Protein AF-A0A9N9WJF4-F1 (afdb_monomer_lite)

pLDDT: mean 75.33, std 16.94, range [34.28, 96.88]

InterPro domains:
  IPR044978 DnaJ homologue subfamily C, GRV2/DNAJC13 [PTHR36983] (1-347)
  IPR045802 DnaJ homologue subfamily C, GRV2/DNAJC13, N-terminal domain [PF19432] (1-187)

Structure (mmCIF, N/CA/C/O backbone):
data_AF-A0A9N9WJF4-F1
#
_entry.id   AF-A0A9N9WJF4-F1
#
loop_
_atom_site.group_PDB
_atom_site.id
_atom_site.type_symbol
_atom_site.label_atom_id
_atom_site.label_alt_id
_atom_site.label_comp_id
_atom_site.label_asym_id
_atom_site.label_entity_id
_atom_site.label_seq_id
_atom_site.pdbx_PDB_ins_code
_atom_site.Cartn_x
_atom_site.Cartn_y
_atom_site.Cartn_z
_atom_site.occupancy
_atom_site.B_iso_or_equiv
_atom_site.auth_seq_id
_atom_site.auth_comp_id
_atom_site.auth_asym_id
_atom_site.auth_atom_id
_atom_site.pdbx_PDB_model_num
ATOM 1 N N . PRO A 1 1 ? 7.980 -0.805 -14.926 1.00 70.75 1 PRO A N 1
ATOM 2 C CA . PRO A 1 1 ? 7.057 -1.006 -13.779 1.00 70.75 1 PRO A CA 1
ATOM 3 C C . PRO A 1 1 ? 6.312 -2.346 -13.892 1.00 70.75 1 PRO A C 1
ATOM 5 O O . PRO A 1 1 ? 5.920 -2.711 -14.998 1.00 70.75 1 PRO A O 1
ATOM 8 N N . SER A 1 2 ? 6.135 -3.072 -12.783 1.00 68.75 2 SER A N 1
ATOM 9 C CA . SER A 1 2 ? 5.597 -4.447 -12.761 1.00 68.75 2 SER A CA 1
ATOM 10 C C . SER A 1 2 ? 4.176 -4.563 -13.322 1.00 68.75 2 SER A C 1
ATOM 12 O O . SER A 1 2 ? 3.886 -5.522 -14.032 1.00 68.75 2 SER A O 1
ATOM 14 N N . GLY A 1 3 ? 3.317 -3.559 -13.110 1.00 72.69 3 GLY A N 1
ATOM 15 C CA . GLY A 1 3 ? 1.964 -3.564 -13.676 1.00 72.69 3 GLY A CA 1
ATOM 16 C C . GLY A 1 3 ? 1.918 -3.549 -15.208 1.00 72.69 3 GLY A C 1
ATOM 17 O O . GLY A 1 3 ? 1.061 -4.203 -15.784 1.00 72.69 3 GLY A O 1
ATOM 18 N N . LEU A 1 4 ? 2.876 -2.899 -15.885 1.00 77.50 4 LEU A N 1
ATOM 19 C CA . LEU A 1 4 ? 2.962 -2.957 -17.353 1.00 77.50 4 LEU A CA 1
ATOM 20 C C . LEU A 1 4 ? 3.520 -4.295 -17.855 1.00 77.50 4 LEU A C 1
ATOM 22 O O . LEU A 1 4 ? 3.155 -4.749 -18.937 1.00 77.50 4 LEU A O 1
ATOM 26 N N . LEU A 1 5 ? 4.394 -4.935 -17.072 1.00 77.75 5 LEU A N 1
ATOM 27 C CA . LEU A 1 5 ? 4.949 -6.248 -17.414 1.00 77.75 5 LEU A CA 1
ATOM 28 C C . LEU A 1 5 ? 3.884 -7.346 -17.344 1.00 77.75 5 LEU A C 1
ATOM 30 O O . LEU A 1 5 ? 3.920 -8.269 -18.151 1.00 77.75 5 LEU A O 1
ATOM 34 N N . ALA A 1 6 ? 2.886 -7.202 -16.467 1.00 74.69 6 ALA A N 1
ATOM 35 C CA . ALA A 1 6 ? 1.752 -8.121 -16.417 1.00 74.69 6 ALA A CA 1
ATOM 36 C C . ALA A 1 6 ? 1.024 -8.224 -17.773 1.00 74.69 6 ALA A C 1
ATOM 38 O O . ALA A 1 6 ? 0.584 -9.307 -18.151 1.00 74.69 6 ALA A O 1
ATOM 39 N N . PHE A 1 7 ? 0.960 -7.134 -18.549 1.00 73.81 7 PHE A N 1
ATOM 40 C CA . PHE A 1 7 ? 0.369 -7.156 -19.890 1.00 73.81 7 PHE A CA 1
ATOM 41 C C . PHE A 1 7 ? 1.253 -7.862 -20.927 1.00 73.81 7 PHE A C 1
ATOM 43 O O . PHE A 1 7 ? 0.721 -8.500 -21.832 1.00 73.81 7 PHE A O 1
ATOM 50 N N . LEU A 1 8 ? 2.584 -7.830 -20.778 1.00 71.75 8 LEU A N 1
ATOM 51 C CA . LEU A 1 8 ? 3.505 -8.603 -21.631 1.00 71.75 8 LEU A CA 1
ATOM 52 C C . LEU A 1 8 ? 3.392 -10.112 -21.402 1.00 71.75 8 LEU A C 1
ATOM 54 O O . LEU A 1 8 ? 3.596 -10.888 -22.337 1.00 71.75 8 LEU A O 1
ATOM 58 N N . GLU A 1 9 ? 3.099 -10.510 -20.164 1.00 71.69 9 GLU A N 1
ATOM 59 C CA . GLU A 1 9 ? 2.909 -11.904 -19.751 1.00 71.69 9 GLU A CA 1
ATOM 60 C C . GLU A 1 9 ? 1.495 -12.424 -20.052 1.00 71.69 9 GLU A C 1
ATOM 62 O O . GLU A 1 9 ? 1.268 -13.634 -20.057 1.00 71.69 9 GLU A O 1
ATOM 67 N N . SER A 1 10 ? 0.541 -11.525 -20.315 1.00 70.12 10 SER A N 1
ATOM 68 C CA . SER A 1 10 ? -0.840 -11.894 -20.616 1.00 70.12 10 SER A CA 1
ATOM 69 C C . SER A 1 10 ? -0.996 -12.479 -22.026 1.00 70.12 10 SER A C 1
ATOM 71 O O . SER A 1 10 ? -0.373 -12.040 -22.998 1.00 70.12 10 SER A O 1
ATOM 73 N N . THR A 1 11 ? -1.869 -13.479 -22.138 1.00 63.44 11 THR A N 1
ATOM 74 C CA . THR A 1 11 ? -2.173 -14.207 -23.381 1.00 63.44 11 THR A CA 1
ATOM 75 C C . THR A 1 11 ? -3.294 -13.564 -24.203 1.00 63.44 11 THR A C 1
ATOM 77 O O . THR A 1 11 ? -3.688 -14.109 -25.234 1.00 63.44 11 THR A O 1
ATOM 80 N N . GLU A 1 12 ? -3.816 -12.415 -23.766 1.00 67.44 12 GLU A N 1
ATOM 81 C CA . GLU A 1 12 ? -4.937 -11.731 -24.413 1.00 67.44 12 GLU A CA 1
ATOM 82 C C . GLU A 1 12 ? -4.518 -11.053 -25.721 1.00 67.44 12 GLU A C 1
ATOM 84 O O . GLU A 1 12 ? -3.475 -10.405 -25.813 1.00 67.44 12 GLU A O 1
ATOM 89 N N . ALA A 1 13 ? -5.339 -11.180 -26.763 1.00 64.38 13 ALA A N 1
ATOM 90 C CA . ALA A 1 13 ? -5.084 -10.494 -28.023 1.00 64.38 13 ALA A CA 1
ATOM 91 C C . ALA A 1 13 ? -5.439 -8.999 -27.904 1.00 64.38 13 ALA A C 1
ATOM 93 O O . ALA A 1 13 ? -6.462 -8.663 -27.299 1.00 64.38 13 ALA A O 1
ATOM 94 N N . PRO A 1 14 ? -4.645 -8.087 -28.496 1.00 65.25 14 PRO A N 1
ATOM 95 C CA . PRO A 1 14 ? -5.011 -6.678 -28.559 1.00 65.25 14 PRO A CA 1
ATOM 96 C C . PRO A 1 14 ? -6.317 -6.484 -29.352 1.00 65.25 14 PRO A C 1
ATOM 98 O O . PRO A 1 14 ? -6.611 -7.265 -30.264 1.00 65.25 14 PRO A O 1
ATOM 101 N N . PRO A 1 15 ? -7.102 -5.433 -29.050 1.00 68.81 15 PRO A N 1
ATOM 102 C CA . PRO A 1 15 ? -8.309 -5.111 -29.804 1.00 68.81 15 PRO A CA 1
ATOM 103 C C . PRO A 1 15 ? -8.001 -4.928 -31.295 1.00 68.81 15 PRO A C 1
ATOM 105 O O . PRO A 1 15 ? -6.983 -4.333 -31.649 1.00 68.81 15 PRO A O 1
ATOM 108 N N . ALA A 1 16 ? -8.897 -5.404 -32.166 1.00 60.31 16 ALA A N 1
ATOM 109 C CA . ALA A 1 16 ? -8.689 -5.459 -33.619 1.00 60.31 16 ALA A CA 1
ATOM 110 C C . ALA A 1 16 ? -8.281 -4.114 -34.257 1.00 60.31 16 ALA A C 1
ATOM 112 O O . ALA A 1 16 ? -7.539 -4.104 -35.232 1.00 60.31 16 ALA A O 1
ATOM 113 N N . THR A 1 17 ? -8.685 -2.987 -33.667 1.00 59.69 17 THR A N 1
ATOM 114 C CA . THR A 1 17 ? -8.344 -1.634 -34.134 1.00 59.69 17 THR A CA 1
ATOM 115 C C . THR A 1 17 ? -6.855 -1.292 -33.991 1.00 59.69 17 THR A C 1
ATOM 117 O O . THR A 1 17 ? -6.318 -0.560 -34.811 1.00 59.69 17 THR A O 1
ATOM 120 N N . ALA A 1 18 ? -6.160 -1.831 -32.984 1.00 56.69 18 ALA A N 1
ATOM 121 C CA . ALA A 1 18 ? -4.731 -1.567 -32.768 1.00 56.69 18 ALA A CA 1
ATOM 122 C C . ALA A 1 18 ? -3.841 -2.329 -33.765 1.00 56.69 18 ALA A C 1
ATOM 124 O O . ALA A 1 18 ? -2.802 -1.837 -34.196 1.00 56.69 18 ALA A O 1
ATOM 125 N N . LEU A 1 19 ? -4.284 -3.523 -34.172 1.00 56.66 19 LEU A N 1
ATOM 126 C CA . LEU A 1 19 ? -3.628 -4.315 -35.216 1.00 56.66 19 LEU A CA 1
ATOM 127 C C . LEU A 1 19 ? -3.760 -3.661 -36.599 1.00 56.66 19 LEU A C 1
ATOM 129 O O . LEU A 1 19 ? -2.928 -3.890 -37.474 1.00 56.66 19 LEU A O 1
ATOM 133 N N . GLU A 1 20 ? -4.811 -2.867 -36.812 1.00 55.34 20 GLU A N 1
ATOM 134 C CA . GLU A 1 20 ? -5.000 -2.096 -38.040 1.00 55.34 20 GLU A CA 1
ATOM 135 C C . GLU A 1 20 ? -4.071 -0.880 -38.097 1.00 55.34 20 GLU A C 1
ATOM 137 O O . GLU A 1 20 ? -3.488 -0.647 -39.151 1.00 55.34 20 GLU A O 1
ATOM 142 N N . GLU A 1 21 ? -3.860 -0.170 -36.985 1.00 56.62 21 GLU A N 1
ATOM 143 C CA . GLU A 1 21 ? -2.919 0.960 -36.912 1.00 56.62 21 GLU A CA 1
ATOM 144 C C . GLU A 1 21 ? -1.455 0.519 -37.100 1.00 56.62 21 GLU A C 1
ATOM 146 O O . GLU A 1 21 ? -0.741 1.124 -37.896 1.00 56.62 21 GLU A O 1
ATOM 151 N N . GLU A 1 22 ? -1.009 -0.583 -36.480 1.00 54.25 22 GLU A N 1
ATOM 152 C CA . GLU A 1 22 ? 0.361 -1.098 -36.687 1.00 54.25 22 GLU A CA 1
ATOM 153 C C . GLU A 1 22 ? 0.608 -1.593 -38.124 1.00 54.25 22 GLU A C 1
ATOM 155 O O . GLU A 1 22 ? 1.715 -1.458 -38.648 1.00 54.25 22 GLU A O 1
ATOM 160 N N . ARG A 1 23 ? -0.418 -2.127 -38.803 1.00 51.56 23 ARG A N 1
ATOM 161 C CA . ARG A 1 23 ? -0.314 -2.541 -40.216 1.00 51.56 23 ARG A CA 1
ATOM 162 C C . ARG A 1 23 ? -0.064 -1.373 -41.167 1.00 51.56 23 ARG A C 1
ATOM 164 O O . ARG A 1 23 ? 0.393 -1.610 -42.283 1.00 51.56 23 ARG A O 1
ATOM 171 N N . VAL A 1 24 ? -0.370 -0.141 -40.764 1.00 53.62 24 VAL A N 1
ATOM 172 C CA . VAL A 1 24 ? -0.140 1.052 -41.592 1.00 53.62 24 VAL A CA 1
ATOM 173 C C . VAL A 1 24 ? 1.338 1.473 -41.570 1.00 53.62 24 VAL A C 1
ATOM 175 O O . VAL A 1 24 ? 1.811 2.056 -42.545 1.00 53.62 24 VAL A O 1
ATOM 178 N N . ASP A 1 25 ? 2.095 1.102 -40.531 1.00 54.97 25 ASP A N 1
ATOM 179 C CA . ASP A 1 25 ? 3.490 1.524 -40.322 1.00 54.97 25 ASP A CA 1
ATOM 180 C C . ASP A 1 25 ? 4.556 0.510 -40.776 1.00 54.97 25 ASP A C 1
ATOM 182 O O . ASP A 1 25 ? 5.762 0.760 -40.631 1.00 54.97 25 ASP A O 1
ATOM 186 N N . GLU A 1 26 ? 4.169 -0.616 -41.388 1.00 52.44 26 GLU A N 1
ATOM 187 C CA . GLU A 1 26 ? 5.126 -1.454 -42.113 1.00 52.44 26 GLU A CA 1
ATOM 188 C C . GLU A 1 26 ? 5.655 -0.674 -43.324 1.00 52.44 26 GLU A C 1
ATOM 190 O O . GLU A 1 26 ? 5.107 -0.716 -44.424 1.00 52.44 26 GLU A O 1
ATOM 195 N N . ARG A 1 27 ? 6.755 0.064 -43.121 1.00 55.16 27 ARG A N 1
ATOM 196 C CA . ARG A 1 27 ? 7.534 0.664 -44.207 1.00 55.16 27 ARG A CA 1
ATOM 197 C C . ARG A 1 27 ? 7.886 -0.434 -45.194 1.00 55.16 27 ARG A C 1
ATOM 199 O O . ARG A 1 27 ? 8.770 -1.257 -44.944 1.00 55.16 27 ARG A O 1
ATOM 206 N N . ASP A 1 28 ? 7.193 -0.404 -46.322 1.00 59.31 28 ASP A N 1
ATOM 207 C CA . ASP A 1 28 ? 7.370 -1.334 -47.416 1.00 59.31 28 ASP A CA 1
ATOM 208 C C . ASP A 1 28 ? 8.733 -1.055 -48.063 1.00 59.31 28 ASP A C 1
ATOM 210 O O . ASP A 1 28 ? 8.886 -0.282 -49.012 1.00 59.31 28 ASP A O 1
ATOM 214 N N . ASN A 1 29 ? 9.780 -1.637 -47.472 1.00 58.62 29 ASN A N 1
ATOM 215 C CA . ASN A 1 29 ? 11.161 -1.484 -47.924 1.00 58.62 29 ASN A CA 1
ATOM 216 C C . ASN A 1 29 ? 11.292 -1.872 -49.402 1.00 58.62 29 ASN A C 1
ATOM 218 O O . ASN A 1 29 ? 12.169 -1.368 -50.097 1.00 58.62 29 ASN A O 1
ATOM 222 N N . LEU A 1 30 ? 10.400 -2.735 -49.893 1.00 61.47 30 LEU A N 1
ATOM 223 C CA . LEU A 1 30 ? 10.331 -3.145 -51.284 1.00 61.47 30 LEU A CA 1
ATOM 224 C C . LEU A 1 30 ? 9.857 -1.998 -52.188 1.00 61.47 30 LEU A C 1
ATOM 226 O O . LEU A 1 30 ? 10.473 -1.767 -53.226 1.00 61.47 30 LEU A O 1
ATOM 230 N N . GLN A 1 31 ? 8.856 -1.218 -51.766 1.00 63.25 31 GLN A N 1
ATOM 231 C CA . GLN A 1 31 ? 8.433 -0.003 -52.472 1.00 63.25 31 GLN A CA 1
ATOM 232 C C . GLN A 1 31 ? 9.485 1.105 -52.407 1.00 63.25 31 GLN A C 1
ATOM 234 O O . GLN A 1 31 ? 9.743 1.748 -53.421 1.00 63.25 31 GLN A O 1
ATOM 239 N N . LEU A 1 32 ? 10.157 1.303 -51.267 1.00 62.97 32 LEU A N 1
ATOM 240 C CA . LEU A 1 32 ? 11.259 2.272 -51.159 1.00 62.97 32 LEU A CA 1
ATOM 241 C C . LEU A 1 32 ? 12.452 1.893 -52.053 1.00 62.97 32 LEU A C 1
ATOM 243 O O . LEU A 1 32 ? 13.069 2.754 -52.684 1.00 62.97 32 LEU A O 1
ATOM 247 N N . VAL A 1 33 ? 12.764 0.599 -52.160 1.00 59.59 33 VAL A N 1
ATOM 248 C CA . VAL A 1 33 ? 13.782 0.095 -53.091 1.00 59.59 33 VAL A CA 1
ATOM 249 C C . VAL A 1 33 ? 13.318 0.285 -54.536 1.00 59.59 33 VAL A C 1
ATOM 251 O O . VAL A 1 33 ? 14.071 0.805 -55.350 1.00 59.59 33 VAL A O 1
ATOM 254 N N . GLN A 1 34 ? 12.069 -0.041 -54.867 1.00 63.72 34 GLN A N 1
ATOM 255 C CA . GLN A 1 34 ? 11.533 0.144 -56.220 1.00 63.72 34 GLN A CA 1
ATOM 256 C C . GLN A 1 34 ? 11.466 1.621 -56.640 1.00 63.72 34 GLN A C 1
ATOM 258 O O . GLN A 1 34 ? 11.772 1.936 -57.786 1.00 63.72 34 GLN A O 1
ATOM 263 N N . GLN A 1 35 ? 11.152 2.537 -55.720 1.00 62.22 35 GLN A N 1
ATOM 264 C CA . GLN A 1 35 ? 11.151 3.984 -55.966 1.00 62.22 35 GLN A CA 1
ATOM 265 C C . GLN A 1 35 ? 12.565 4.577 -56.077 1.00 62.22 35 GLN A C 1
ATOM 267 O O . GLN A 1 35 ? 12.763 5.579 -56.765 1.00 62.22 35 GLN A O 1
ATOM 272 N N . THR A 1 36 ? 13.569 3.967 -55.435 1.00 59.94 36 THR A N 1
ATOM 273 C CA . THR A 1 36 ? 14.979 4.382 -55.565 1.00 59.94 36 THR A CA 1
ATOM 274 C C . THR A 1 36 ? 15.664 3.818 -56.813 1.00 59.94 36 THR A C 1
ATOM 276 O O . THR A 1 36 ? 16.676 4.377 -57.250 1.00 59.94 36 THR A O 1
ATOM 279 N N . VAL A 1 37 ? 15.098 2.794 -57.468 1.00 60.00 37 VAL A N 1
ATOM 280 C CA . VAL A 1 37 ? 15.506 2.384 -58.822 1.00 60.00 37 VAL A CA 1
ATOM 281 C C . VAL A 1 37 ? 14.959 3.387 -59.843 1.00 60.00 37 VAL A C 1
ATOM 283 O O . VAL A 1 37 ? 13.943 3.177 -60.499 1.00 60.00 37 VAL A O 1
ATOM 286 N N . LYS A 1 38 ? 15.666 4.506 -60.014 1.00 61.47 38 LYS A N 1
ATOM 287 C CA . LYS A 1 38 ? 15.484 5.365 -61.193 1.00 61.47 38 LYS A CA 1
ATOM 288 C C . LYS A 1 38 ? 15.762 4.551 -62.463 1.00 61.47 38 LYS A C 1
ATOM 290 O O . LYS A 1 38 ? 16.672 3.719 -62.467 1.00 61.47 38 LYS A O 1
ATOM 295 N N . GLN A 1 39 ? 15.027 4.827 -63.545 1.00 60.19 39 GLN A N 1
ATOM 296 C CA . GLN A 1 39 ? 15.318 4.271 -64.872 1.00 60.19 39 GLN A CA 1
ATOM 297 C C . GLN A 1 39 ? 16.788 4.539 -65.222 1.00 60.19 39 GLN A C 1
ATOM 299 O O . GLN A 1 39 ? 17.210 5.686 -65.385 1.00 60.19 39 GLN A O 1
ATOM 304 N N . ARG A 1 40 ? 17.590 3.472 -65.257 1.00 59.31 40 ARG A N 1
ATOM 305 C CA . ARG A 1 40 ? 19.022 3.547 -65.549 1.00 59.31 40 ARG A CA 1
ATOM 306 C C . ARG A 1 40 ? 19.206 3.891 -67.025 1.00 59.31 40 ARG A C 1
ATOM 308 O O . ARG A 1 40 ? 18.542 3.326 -67.886 1.00 59.31 40 ARG A O 1
ATOM 315 N N . ALA A 1 41 ? 20.113 4.819 -67.317 1.00 68.88 41 ALA A N 1
ATOM 316 C CA . ALA A 1 41 ? 20.438 5.183 -68.691 1.00 68.88 41 ALA A CA 1
ATOM 317 C C . ALA A 1 41 ? 20.985 3.963 -69.474 1.00 68.88 41 ALA A C 1
ATOM 319 O O . ALA A 1 41 ? 21.740 3.173 -68.902 1.00 68.88 41 ALA A O 1
ATOM 320 N N . PRO A 1 42 ? 20.688 3.827 -70.781 1.00 66.69 42 PRO A N 1
ATOM 321 C CA . PRO A 1 42 ? 20.963 2.614 -71.568 1.00 66.69 42 PRO A CA 1
ATOM 322 C C . PRO A 1 42 ? 22.454 2.244 -71.689 1.00 66.69 42 PRO A C 1
ATOM 324 O O . PRO A 1 42 ? 22.790 1.102 -71.990 1.00 66.69 42 PRO A O 1
ATOM 327 N N . HIS A 1 43 ? 23.374 3.175 -71.409 1.00 73.38 43 HIS A N 1
ATOM 328 C CA . HIS A 1 43 ? 24.813 2.890 -71.391 1.00 73.38 43 HIS A CA 1
ATOM 329 C C . HIS A 1 43 ? 25.246 2.012 -70.200 1.00 73.38 43 HIS A C 1
ATOM 331 O O . HIS A 1 43 ? 26.257 1.315 -70.294 1.00 73.38 43 HIS A O 1
ATOM 337 N N . TRP A 1 44 ? 24.476 1.991 -69.104 1.00 67.12 44 TRP A N 1
ATOM 338 C CA . TRP A 1 44 ? 24.751 1.128 -67.950 1.00 67.12 44 TRP A CA 1
ATOM 339 C C . TRP A 1 44 ? 24.455 -0.346 -68.237 1.00 67.12 44 TRP A C 1
ATOM 341 O O . TRP A 1 44 ? 25.153 -1.211 -67.714 1.00 67.12 44 TRP A O 1
ATOM 351 N N . GLU A 1 45 ? 23.501 -0.653 -69.121 1.00 70.69 45 GLU A N 1
ATOM 352 C CA . GLU A 1 45 ? 23.234 -2.036 -69.544 1.00 70.69 45 GLU A CA 1
ATOM 353 C C . GLU A 1 45 ? 24.398 -2.623 -70.354 1.00 70.69 45 GLU A C 1
ATOM 355 O O . GLU A 1 45 ? 24.736 -3.799 -70.211 1.00 70.69 45 GLU A O 1
ATOM 360 N N . ALA A 1 46 ? 25.044 -1.805 -71.192 1.00 75.19 46 ALA A N 1
ATOM 361 C CA . ALA A 1 46 ? 26.230 -2.218 -71.939 1.00 75.19 46 ALA A CA 1
ATOM 362 C C . ALA A 1 46 ? 27.410 -2.511 -70.997 1.00 75.19 46 ALA A C 1
ATOM 364 O O . ALA A 1 46 ? 28.097 -3.521 -71.168 1.00 75.19 46 ALA A O 1
ATOM 365 N N . LEU A 1 47 ? 27.596 -1.678 -69.966 1.00 73.88 47 LEU A N 1
ATOM 366 C CA . LEU A 1 47 ? 28.617 -1.886 -68.940 1.00 73.88 47 LEU A CA 1
ATOM 367 C C . LEU A 1 47 ? 28.329 -3.135 -68.093 1.00 73.88 47 LEU A C 1
ATOM 369 O O . LEU A 1 47 ? 29.236 -3.922 -67.851 1.00 73.88 47 LEU A O 1
ATOM 373 N N . GLU A 1 48 ? 27.078 -3.386 -67.700 1.00 74.44 48 GLU A N 1
ATOM 374 C CA . GLU A 1 48 ? 26.706 -4.603 -66.964 1.00 74.44 48 GLU A CA 1
ATOM 375 C C . GLU A 1 48 ? 26.939 -5.876 -67.778 1.00 74.44 48 GLU A C 1
ATOM 377 O O . GLU A 1 48 ? 27.380 -6.884 -67.229 1.00 74.44 48 GLU A O 1
ATOM 382 N N . ARG A 1 49 ? 26.680 -5.853 -69.091 1.00 77.81 49 ARG A N 1
ATOM 383 C CA . ARG A 1 49 ? 27.007 -6.991 -69.965 1.00 77.81 49 ARG A CA 1
ATOM 384 C C . ARG A 1 49 ? 28.512 -7.244 -70.004 1.00 77.81 49 ARG A C 1
ATOM 386 O O . ARG A 1 49 ? 28.920 -8.402 -69.981 1.00 77.81 49 ARG A O 1
ATOM 393 N N . GLN A 1 50 ? 29.325 -6.187 -70.015 1.00 77.94 50 GLN A N 1
ATOM 394 C CA . GLN A 1 50 ? 30.783 -6.306 -69.938 1.00 77.94 50 GLN A CA 1
ATOM 395 C C . GLN A 1 50 ? 31.240 -6.831 -68.571 1.00 77.94 50 GLN A C 1
ATOM 397 O O . GLN A 1 50 ? 32.054 -7.747 -68.520 1.00 77.94 50 GLN A O 1
ATOM 402 N N . VAL A 1 51 ? 30.669 -6.333 -67.472 1.00 76.94 51 VAL A N 1
ATOM 403 C CA . VAL A 1 51 ? 30.975 -6.805 -66.113 1.00 76.94 51 VAL A CA 1
ATOM 404 C C . VAL A 1 51 ? 30.579 -8.269 -65.942 1.00 76.94 51 VAL A C 1
ATOM 406 O O . VAL A 1 51 ? 31.399 -9.049 -65.481 1.00 76.94 51 VAL A O 1
ATOM 409 N N . LYS A 1 52 ? 29.394 -8.685 -66.404 1.00 81.56 52 LYS A N 1
ATOM 410 C CA . LYS A 1 52 ? 28.970 -10.097 -66.389 1.00 81.56 52 LYS A CA 1
ATOM 411 C C . LYS A 1 52 ? 29.857 -10.987 -67.255 1.00 81.56 52 LYS A C 1
ATOM 413 O O . LYS A 1 52 ? 30.043 -12.159 -66.944 1.00 81.56 52 LYS A O 1
ATOM 418 N N . TYR A 1 53 ? 30.393 -10.463 -68.356 1.00 80.94 53 TYR A N 1
ATOM 419 C CA . TYR A 1 53 ? 31.353 -11.194 -69.181 1.00 80.94 53 TYR A CA 1
ATOM 420 C C . TYR A 1 53 ? 32.690 -11.376 -68.452 1.00 80.94 53 TYR A C 1
ATOM 422 O O . TYR A 1 53 ? 33.241 -12.474 -68.456 1.00 80.94 53 TYR A O 1
ATOM 430 N N . VAL A 1 54 ? 33.178 -10.330 -67.781 1.00 81.81 54 VAL A N 1
ATOM 431 C CA . VAL A 1 54 ? 34.389 -10.379 -66.947 1.00 81.81 54 VAL A CA 1
ATOM 432 C C . VAL A 1 54 ? 34.191 -11.292 -65.738 1.00 81.81 54 VAL A C 1
ATOM 434 O O . VAL A 1 54 ? 35.084 -12.066 -65.424 1.00 81.81 54 VAL A O 1
ATOM 437 N N . GLU A 1 55 ? 33.019 -11.259 -65.108 1.00 77.44 55 GLU A N 1
ATOM 438 C CA . GLU A 1 55 ? 32.636 -12.134 -63.999 1.00 77.44 55 GLU A CA 1
ATOM 439 C C . GLU A 1 55 ? 32.622 -13.596 -64.441 1.00 77.44 55 GLU A C 1
ATOM 441 O O . GLU A 1 55 ? 33.308 -14.410 -63.839 1.00 77.44 55 GLU A O 1
ATOM 446 N N . LYS A 1 56 ? 31.974 -13.923 -65.566 1.00 84.12 56 LYS A N 1
ATOM 447 C CA . LYS A 1 56 ? 32.012 -15.282 -66.131 1.00 84.12 56 LYS A CA 1
ATOM 448 C C . LYS A 1 56 ? 33.421 -15.733 -66.504 1.00 84.12 56 LYS A C 1
ATOM 450 O O . LYS A 1 56 ? 33.742 -16.908 -66.351 1.00 84.12 56 LYS A O 1
ATOM 455 N N . HIS A 1 57 ? 34.265 -14.827 -66.999 1.00 77.19 57 HIS A N 1
ATOM 456 C CA . HIS A 1 57 ? 35.675 -15.134 -67.255 1.00 77.19 57 HIS A CA 1
ATOM 457 C C . HIS A 1 57 ? 36.432 -15.396 -65.958 1.00 77.19 57 HIS A C 1
ATOM 459 O O . HIS A 1 57 ? 37.140 -16.392 -65.861 1.00 77.19 57 HIS A O 1
ATOM 465 N N . LEU A 1 58 ? 36.247 -14.559 -64.940 1.00 74.50 58 LEU A N 1
ATOM 466 C CA . LEU A 1 58 ? 36.821 -14.756 -63.610 1.00 74.50 58 LEU A CA 1
ATOM 467 C C . LEU A 1 58 ? 36.356 -16.070 -62.984 1.00 74.50 58 LEU A C 1
ATOM 469 O O . LEU A 1 58 ? 37.188 -16.801 -62.463 1.00 74.50 58 LEU A O 1
ATOM 473 N N . GLU A 1 59 ? 35.072 -16.409 -63.085 1.00 76.88 59 GLU A N 1
ATOM 474 C CA . GLU A 1 59 ? 34.514 -17.687 -62.637 1.00 76.88 59 GLU A CA 1
ATOM 475 C C . GLU A 1 59 ? 35.114 -18.864 -63.410 1.00 76.88 59 GLU A C 1
ATOM 477 O O . GLU A 1 59 ? 35.479 -19.871 -62.807 1.00 76.88 59 GLU A O 1
ATOM 482 N N . HIS A 1 60 ? 35.283 -18.733 -64.728 1.00 80.75 60 HIS A N 1
ATOM 483 C CA . HIS A 1 60 ? 35.904 -19.758 -65.562 1.00 80.75 60 HIS A CA 1
ATOM 484 C C . HIS A 1 60 ? 37.372 -19.988 -65.180 1.00 80.75 60 HIS A C 1
ATOM 486 O O . HIS A 1 60 ? 37.778 -21.129 -64.964 1.00 80.75 60 HIS A O 1
ATOM 492 N N . TYR A 1 61 ? 38.158 -18.919 -65.027 1.00 75.19 61 TYR A N 1
ATOM 493 C CA . TYR A 1 61 ? 39.557 -19.008 -64.608 1.00 75.19 61 TYR A CA 1
ATOM 494 C C . TYR A 1 61 ? 39.703 -19.450 -63.148 1.00 75.19 61 TYR A C 1
ATOM 496 O O . TYR A 1 61 ? 40.623 -20.206 -62.841 1.00 75.19 61 TYR A O 1
ATOM 504 N N . ALA A 1 62 ? 38.792 -19.054 -62.256 1.00 72.44 62 ALA A N 1
ATOM 505 C CA . ALA A 1 62 ? 38.751 -19.527 -60.875 1.00 72.44 62 ALA A CA 1
ATOM 506 C C . ALA A 1 62 ? 38.412 -21.023 -60.808 1.00 72.44 62 ALA A C 1
ATOM 508 O O . ALA A 1 62 ? 39.068 -21.762 -60.077 1.00 72.44 62 ALA A O 1
ATOM 509 N N . ALA A 1 63 ? 37.458 -21.501 -61.611 1.00 73.56 63 ALA A N 1
ATOM 510 C CA . ALA A 1 63 ? 37.141 -22.922 -61.726 1.00 73.56 63 ALA A CA 1
ATOM 511 C C . ALA A 1 63 ? 38.316 -23.725 -62.309 1.00 73.56 63 ALA A C 1
ATOM 513 O O . ALA A 1 63 ? 38.632 -24.801 -61.798 1.00 73.56 63 ALA A O 1
ATOM 514 N N . LEU A 1 64 ? 39.015 -23.183 -63.316 1.00 76.56 64 LEU A N 1
ATOM 515 C CA . LEU A 1 64 ? 40.236 -23.781 -63.866 1.00 76.56 64 LEU A CA 1
ATOM 516 C C . LEU A 1 64 ? 41.352 -23.844 -62.813 1.00 76.56 64 LEU A C 1
ATOM 518 O O . LEU A 1 64 ? 42.000 -24.876 -62.647 1.00 76.56 64 LEU A O 1
ATOM 522 N N . ALA A 1 65 ? 41.556 -22.760 -62.060 1.00 71.62 65 ALA A N 1
ATOM 523 C CA . ALA A 1 65 ? 42.546 -22.693 -60.990 1.00 71.62 65 ALA A CA 1
ATOM 524 C C . ALA A 1 65 ? 42.227 -23.680 -59.856 1.00 71.62 65 ALA A C 1
ATOM 526 O O . ALA A 1 65 ? 43.134 -24.348 -59.361 1.00 71.62 65 ALA A O 1
ATOM 527 N N . LEU A 1 66 ? 40.951 -23.834 -59.488 1.00 73.69 66 LEU A N 1
ATOM 528 C CA . LEU A 1 66 ? 40.494 -24.819 -58.504 1.00 73.69 66 LEU A CA 1
ATOM 529 C C . LEU A 1 66 ? 40.650 -26.260 -59.007 1.00 73.69 66 LEU A C 1
ATOM 531 O O . LEU A 1 66 ? 41.065 -27.118 -58.232 1.00 73.69 66 LEU A O 1
ATOM 535 N N . GLN A 1 67 ? 40.402 -26.538 -60.292 1.00 69.62 67 GLN A N 1
ATOM 536 C CA . GLN A 1 67 ? 40.681 -27.850 -60.892 1.00 69.62 67 GLN A CA 1
ATOM 537 C C . GLN A 1 67 ? 42.179 -28.169 -60.916 1.00 69.62 67 GLN A C 1
ATOM 539 O O . GLN A 1 67 ? 42.570 -29.282 -60.564 1.00 69.62 67 GLN A O 1
ATOM 544 N N . HIS A 1 68 ? 43.028 -27.205 -61.281 1.00 67.88 68 HIS A N 1
ATOM 545 C CA . HIS A 1 68 ? 44.482 -27.377 -61.252 1.00 67.88 68 HIS A CA 1
ATOM 546 C C . HIS A 1 68 ? 45.017 -27.536 -59.828 1.00 67.88 68 HIS A C 1
ATOM 548 O O . HIS A 1 68 ? 45.927 -28.333 -59.598 1.00 67.88 68 HIS A O 1
ATOM 554 N N . TRP A 1 69 ? 44.434 -26.832 -58.858 1.00 58.84 69 TRP A N 1
ATOM 555 C CA . TRP A 1 69 ? 44.745 -27.010 -57.444 1.00 58.84 69 TRP A CA 1
ATOM 556 C C . TRP A 1 69 ? 44.328 -28.403 -56.949 1.00 58.84 69 TRP A C 1
ATOM 558 O O . TRP A 1 69 ? 45.156 -29.094 -56.361 1.00 58.84 69 TRP A O 1
ATOM 568 N N . ALA A 1 70 ? 43.119 -28.864 -57.286 1.00 61.69 70 ALA A N 1
ATOM 569 C CA . ALA A 1 70 ? 42.615 -30.198 -56.947 1.00 61.69 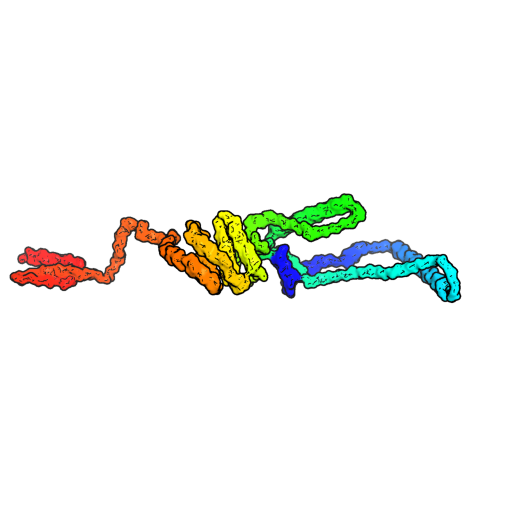70 ALA A CA 1
ATOM 570 C C . ALA A 1 70 ? 43.415 -31.339 -57.607 1.00 61.69 70 ALA A C 1
ATOM 572 O O . ALA A 1 70 ? 43.653 -32.377 -56.993 1.00 61.69 70 ALA A O 1
ATOM 573 N N . GLN A 1 71 ? 43.888 -31.160 -58.845 1.00 56.41 71 GLN A N 1
ATOM 574 C CA . GLN A 1 71 ? 44.777 -32.128 -59.500 1.00 56.41 71 GLN A CA 1
ATOM 575 C C . GLN A 1 71 ? 46.179 -32.154 -58.878 1.00 56.41 71 GLN A C 1
ATOM 577 O O . GLN A 1 71 ? 46.808 -33.211 -58.843 1.00 56.41 71 GLN A O 1
ATOM 582 N N . LYS A 1 72 ? 46.662 -31.015 -58.364 1.00 58.03 72 LYS A N 1
ATOM 583 C CA . LYS A 1 72 ? 47.972 -30.898 -57.709 1.00 58.03 72 LYS A CA 1
ATOM 584 C C . LYS A 1 72 ? 47.967 -31.439 -56.274 1.00 58.03 72 LYS A C 1
ATOM 586 O O . LYS A 1 72 ? 49.004 -31.900 -55.811 1.00 58.03 72 LYS A O 1
ATOM 591 N N . THR A 1 73 ? 46.820 -31.435 -55.593 1.00 55.00 73 THR A N 1
ATOM 592 C CA . THR A 1 73 ? 46.629 -32.075 -54.277 1.00 55.00 73 THR A CA 1
ATOM 593 C C . THR A 1 73 ? 46.185 -33.542 -54.370 1.00 55.00 73 THR A C 1
ATOM 595 O O . THR A 1 73 ? 46.338 -34.280 -53.403 1.00 55.00 73 THR A O 1
ATOM 598 N N . GLY A 1 74 ? 45.689 -33.997 -55.528 1.00 55.50 74 GLY A N 1
ATOM 599 C CA . GLY A 1 74 ? 45.129 -35.342 -55.726 1.00 55.50 74 GLY A CA 1
ATOM 600 C C . GLY A 1 74 ? 46.059 -36.430 -56.288 1.00 55.50 74 GLY A C 1
ATOM 601 O O . GLY A 1 74 ? 45.591 -37.547 -56.511 1.00 55.50 74 GLY A O 1
ATOM 602 N N . ARG A 1 75 ? 47.351 -36.171 -56.548 1.00 51.94 75 ARG A N 1
ATOM 603 C CA . ARG A 1 75 ? 48.303 -37.201 -57.030 1.00 51.94 75 ARG A CA 1
ATOM 604 C C . ARG A 1 75 ? 49.691 -37.087 -56.380 1.00 51.94 75 ARG A C 1
ATOM 606 O O . ARG A 1 75 ? 50.523 -36.305 -56.826 1.00 51.94 75 ARG A O 1
ATOM 613 N N . GLY A 1 76 ? 49.931 -37.933 -55.372 1.00 40.56 76 GLY A N 1
ATOM 614 C CA . GLY A 1 76 ? 51.222 -38.177 -54.699 1.00 40.56 76 GLY A CA 1
ATOM 615 C C . GLY A 1 76 ? 51.006 -38.600 -53.236 1.00 40.56 76 GLY A C 1
ATOM 616 O O . GLY A 1 76 ? 50.953 -37.740 -52.373 1.00 40.56 76 GLY A O 1
ATOM 617 N N . ALA A 1 77 ? 50.555 -39.833 -52.968 1.00 39.66 77 ALA A N 1
ATOM 618 C CA . ALA A 1 77 ? 51.354 -41.035 -52.643 1.00 39.66 77 ALA A CA 1
ATOM 619 C C . ALA A 1 77 ? 51.808 -41.116 -51.157 1.00 39.66 77 ALA A C 1
ATOM 621 O O . ALA A 1 77 ? 52.135 -40.091 -50.566 1.00 39.66 77 ALA A O 1
ATOM 622 N N . PRO A 1 78 ? 51.808 -42.316 -50.532 1.00 46.16 78 PRO A N 1
ATOM 623 C CA . PRO A 1 78 ? 52.180 -42.498 -49.132 1.00 46.16 78 PRO A CA 1
ATOM 624 C C . PRO A 1 78 ? 53.707 -42.485 -48.946 1.00 46.16 78 PRO A C 1
ATOM 626 O O . PRO A 1 78 ? 54.445 -42.925 -49.824 1.00 46.16 78 PRO A O 1
ATOM 629 N N . ASN A 1 79 ? 54.123 -42.089 -47.739 1.00 36.38 79 ASN A N 1
ATOM 630 C CA . ASN A 1 79 ? 55.463 -42.138 -47.133 1.00 36.38 79 ASN A CA 1
ATOM 631 C C . ASN A 1 79 ? 56.376 -40.902 -47.239 1.00 36.38 79 ASN A C 1
ATOM 633 O O . ASN A 1 79 ? 56.529 -40.279 -48.281 1.00 36.38 79 ASN A O 1
ATOM 637 N N . ALA A 1 80 ? 57.073 -40.705 -46.110 1.00 34.28 80 ALA A N 1
ATOM 638 C CA . ALA A 1 80 ? 58.240 -39.861 -45.834 1.00 34.28 80 ALA A CA 1
ATOM 639 C C . ALA A 1 80 ? 57.987 -38.432 -45.303 1.00 34.28 80 ALA A C 1
ATOM 641 O O . ALA A 1 80 ? 57.913 -37.452 -46.031 1.00 34.28 80 ALA A O 1
ATOM 642 N N . SER A 1 81 ? 57.917 -38.362 -43.966 1.00 34.62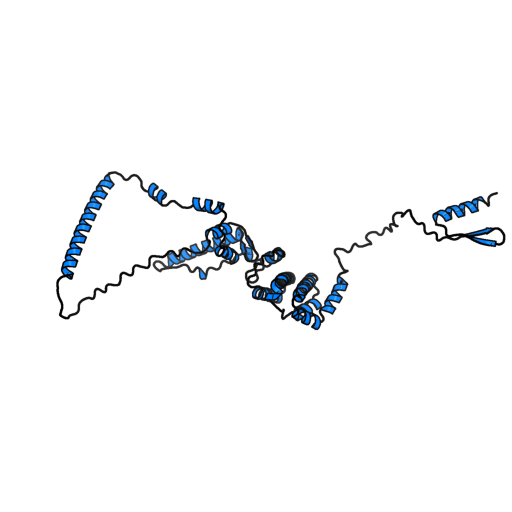 81 SER A N 1
ATOM 643 C CA . SER A 1 81 ? 58.713 -37.488 -43.083 1.00 34.62 81 SER A CA 1
ATOM 644 C C . SER A 1 81 ? 59.141 -36.095 -43.573 1.00 34.62 81 SER A C 1
ATOM 646 O O . SER A 1 81 ? 60.004 -35.976 -44.440 1.00 34.62 81 SER A O 1
ATOM 648 N N . GLY A 1 82 ? 58.726 -35.064 -42.829 1.00 35.25 82 GLY A N 1
ATOM 649 C CA . GLY A 1 82 ? 59.480 -33.810 -42.720 1.00 35.25 82 GLY A CA 1
ATOM 650 C C . GLY A 1 82 ? 58.634 -32.546 -42.831 1.00 35.25 82 GLY A C 1
ATOM 651 O O . GLY A 1 82 ? 58.393 -32.061 -43.924 1.00 35.25 82 GLY A O 1
ATOM 652 N N . GLN A 1 83 ? 58.221 -32.026 -41.671 1.00 39.66 83 GLN A N 1
ATOM 653 C CA . GLN A 1 83 ? 57.977 -30.611 -41.348 1.00 39.66 83 GLN A CA 1
ATOM 654 C C . GLN A 1 83 ? 57.566 -29.667 -42.497 1.00 39.66 83 GLN A C 1
ATOM 656 O O . GLN A 1 83 ? 58.399 -29.182 -43.256 1.00 39.66 83 GLN A O 1
ATOM 661 N N . GLY A 1 84 ? 56.295 -29.255 -42.517 1.00 35.28 84 GLY A N 1
ATOM 662 C CA . GL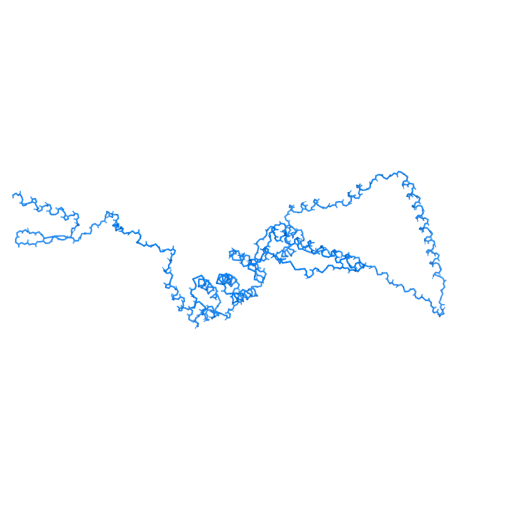Y A 1 84 ? 55.895 -28.132 -43.361 1.00 35.28 84 GLY A CA 1
ATOM 663 C C . GLY A 1 84 ? 54.398 -27.894 -43.443 1.00 35.28 84 GLY A C 1
ATOM 664 O O . GLY A 1 84 ? 53.768 -28.300 -44.406 1.00 35.28 84 GLY A O 1
ATOM 665 N N . LYS A 1 85 ? 53.876 -27.134 -42.473 1.00 39.41 85 LYS A N 1
ATOM 666 C CA . LYS A 1 85 ? 52.582 -26.435 -42.519 1.00 39.41 85 LYS A CA 1
ATOM 667 C C . LYS A 1 85 ? 51.359 -27.352 -42.613 1.00 39.41 85 LYS A C 1
ATOM 669 O O . LYS A 1 85 ? 50.749 -27.506 -43.665 1.00 39.41 85 LYS A O 1
ATOM 674 N N . GLU A 1 86 ? 50.908 -27.806 -41.444 1.00 39.62 86 GLU A N 1
ATOM 675 C CA . GLU A 1 86 ? 49.474 -27.945 -41.198 1.00 39.62 86 GLU A CA 1
ATOM 676 C C . GLU A 1 86 ? 48.816 -26.603 -41.546 1.00 39.62 86 GLU A C 1
ATOM 678 O O . GLU A 1 86 ? 48.808 -25.655 -40.752 1.00 39.62 86 GLU A O 1
ATOM 683 N N . ALA A 1 87 ? 48.263 -26.499 -42.752 1.00 45.22 87 ALA A N 1
ATOM 684 C CA . ALA A 1 87 ? 47.118 -25.645 -42.973 1.00 45.22 87 ALA A CA 1
ATOM 685 C C . ALA A 1 87 ? 46.024 -26.231 -42.084 1.00 45.22 87 ALA A C 1
ATOM 687 O O . ALA A 1 87 ? 45.263 -27.094 -42.505 1.00 45.22 87 ALA A O 1
ATOM 688 N N . ARG A 1 88 ? 46.033 -25.825 -40.808 1.00 44.47 88 ARG A N 1
ATOM 689 C CA . ARG A 1 88 ? 44.915 -26.003 -39.897 1.00 44.47 88 ARG A CA 1
ATOM 690 C C . ARG A 1 88 ? 43.714 -25.479 -40.660 1.00 44.47 88 ARG A C 1
ATOM 692 O O . ARG A 1 88 ? 43.545 -24.262 -4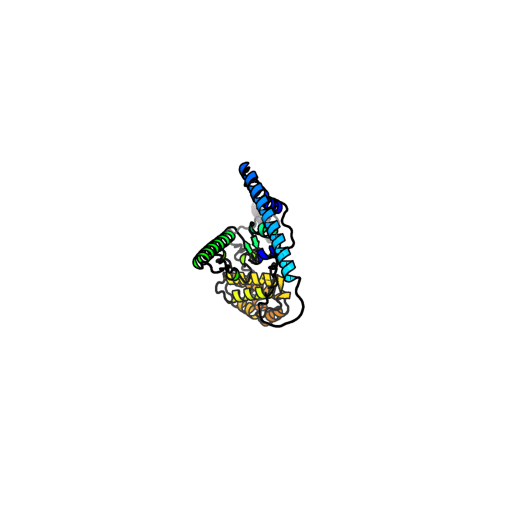0.774 1.00 44.47 88 ARG A O 1
ATOM 699 N N . GLU A 1 89 ? 42.926 -26.397 -41.199 1.00 43.66 89 GLU A N 1
ATOM 700 C CA . GLU A 1 89 ? 41.522 -26.197 -41.482 1.00 43.66 89 GLU A CA 1
ATOM 701 C C . GLU A 1 89 ? 40.934 -25.749 -40.152 1.00 43.66 89 GLU A C 1
ATOM 703 O O . GLU A 1 89 ? 40.528 -26.542 -39.306 1.00 43.66 89 GLU A O 1
ATOM 708 N N . ARG A 1 90 ? 41.008 -24.440 -39.892 1.00 42.06 90 ARG A N 1
ATOM 709 C CA . ARG A 1 90 ? 40.179 -23.826 -38.874 1.00 42.06 90 ARG A CA 1
ATOM 710 C C . ARG A 1 90 ? 38.790 -24.212 -39.348 1.00 42.06 90 ARG A C 1
ATOM 712 O O . ARG A 1 90 ? 38.457 -23.802 -40.466 1.00 42.06 90 ARG A O 1
ATOM 719 N N . PRO A 1 91 ? 38.038 -25.043 -38.603 1.00 44.19 91 PRO A N 1
ATOM 720 C CA . PRO A 1 91 ? 36.697 -25.380 -39.029 1.00 44.19 91 PRO A CA 1
ATOM 721 C C . PRO A 1 91 ? 36.040 -24.046 -39.337 1.00 44.19 91 PRO A C 1
ATOM 723 O O . PRO A 1 91 ? 36.160 -23.108 -38.540 1.00 44.19 91 PRO A O 1
ATOM 726 N N . VAL A 1 92 ? 35.474 -23.912 -40.537 1.00 50.66 92 VAL A N 1
ATOM 727 C CA . VAL A 1 92 ? 34.649 -22.756 -40.859 1.00 50.66 92 VAL A CA 1
ATOM 728 C C . VAL A 1 92 ? 33.521 -22.827 -39.848 1.00 50.66 92 VAL A C 1
ATOM 730 O O . VAL A 1 92 ? 32.544 -23.551 -40.025 1.00 50.66 92 VAL A O 1
ATOM 733 N N . VAL A 1 93 ? 33.706 -22.144 -38.720 1.00 50.50 93 VAL A N 1
ATOM 734 C CA . VAL A 1 93 ? 32.659 -21.929 -37.747 1.00 50.50 93 VAL A CA 1
ATOM 735 C C . VAL A 1 93 ? 31.727 -21.007 -38.495 1.00 50.50 93 VAL A C 1
ATOM 737 O O . VAL A 1 93 ? 31.939 -19.794 -38.543 1.00 50.50 93 VAL A O 1
ATOM 740 N N . LEU A 1 94 ? 30.738 -21.604 -39.161 1.00 51.78 94 LEU A N 1
ATOM 741 C CA . LEU A 1 94 ? 29.548 -20.901 -39.584 1.00 51.78 94 LEU A CA 1
ATOM 742 C C . LEU A 1 94 ? 29.070 -20.207 -38.321 1.00 51.78 94 LEU A C 1
ATOM 744 O O . LEU A 1 94 ? 28.580 -20.849 -37.391 1.00 51.78 94 LEU A O 1
ATOM 748 N N . ARG A 1 95 ? 29.350 -18.903 -38.243 1.00 48.84 95 ARG A N 1
ATOM 749 C CA . ARG A 1 95 ? 28.946 -18.053 -37.134 1.00 48.84 95 ARG A CA 1
ATOM 750 C C . ARG A 1 95 ? 27.470 -18.353 -36.963 1.00 48.84 95 ARG A C 1
ATOM 752 O O . ARG A 1 95 ? 26.728 -18.139 -37.923 1.00 48.84 95 ARG A O 1
ATOM 759 N N . ARG A 1 96 ? 27.095 -18.950 -35.822 1.00 45.91 96 ARG A N 1
ATOM 760 C CA . ARG A 1 96 ? 25.728 -19.410 -35.547 1.00 45.91 96 ARG A CA 1
ATOM 761 C C . ARG A 1 96 ? 24.816 -18.305 -36.057 1.00 45.91 96 ARG A C 1
ATOM 763 O O . ARG A 1 96 ? 24.952 -17.165 -35.597 1.00 45.91 96 ARG A O 1
ATOM 770 N N . ARG A 1 97 ? 24.049 -18.586 -37.121 1.00 44.16 97 ARG A N 1
ATOM 771 C CA . ARG A 1 97 ? 23.187 -17.579 -37.753 1.00 44.16 97 ARG A CA 1
ATOM 772 C C . ARG A 1 97 ? 22.447 -16.930 -36.595 1.00 44.16 97 ARG A C 1
ATOM 774 O O . ARG A 1 97 ? 21.967 -17.679 -35.751 1.00 44.16 97 ARG A O 1
ATOM 781 N N . ARG A 1 98 ? 22.456 -15.594 -36.486 1.00 52.50 98 ARG A N 1
ATOM 782 C CA . ARG A 1 98 ? 21.720 -14.893 -35.423 1.00 52.50 98 ARG A CA 1
ATOM 783 C C . ARG A 1 98 ? 20.277 -15.381 -35.501 1.00 52.50 98 ARG A C 1
ATOM 785 O O . ARG A 1 98 ? 19.515 -14.915 -36.344 1.00 52.50 98 ARG A O 1
ATOM 792 N N . GLU A 1 99 ? 19.949 -16.374 -34.687 1.00 46.59 99 GLU A N 1
ATOM 793 C CA . GLU A 1 99 ? 18.595 -16.817 -34.458 1.00 46.59 99 GLU A CA 1
ATOM 794 C C . GLU A 1 99 ? 17.982 -15.621 -33.762 1.00 46.59 99 GLU A C 1
ATOM 796 O O . GLU A 1 99 ? 18.325 -15.296 -32.626 1.00 46.59 99 GLU A O 1
ATOM 801 N N . ARG A 1 100 ? 17.178 -14.862 -34.507 1.00 50.38 100 ARG A N 1
ATOM 802 C CA . ARG A 1 100 ? 16.299 -13.887 -33.887 1.00 50.38 100 ARG A CA 1
ATOM 803 C C . ARG A 1 100 ? 15.366 -14.726 -33.032 1.00 50.38 100 ARG A C 1
ATOM 805 O O . ARG A 1 100 ? 14.421 -15.300 -33.569 1.00 50.38 100 ARG A O 1
ATOM 812 N N . LEU A 1 101 ? 15.702 -14.871 -31.751 1.00 56.34 101 LEU A N 1
ATOM 813 C CA . LEU A 1 101 ? 14.812 -15.432 -30.751 1.00 56.34 101 LEU A CA 1
ATOM 814 C C . LEU A 1 101 ? 13.546 -14.584 -30.863 1.00 56.34 101 LEU A C 1
ATOM 816 O O . LEU A 1 101 ? 13.562 -13.402 -30.518 1.00 56.34 101 LEU A O 1
ATOM 820 N N . LYS A 1 102 ? 12.506 -15.124 -31.503 1.00 57.66 102 LYS A N 1
ATOM 821 C CA . LYS A 1 102 ? 11.232 -14.423 -31.594 1.00 57.66 102 LYS A CA 1
ATOM 822 C C . LYS A 1 102 ? 10.743 -14.351 -30.162 1.00 57.66 102 LYS A C 1
ATOM 824 O O . LYS A 1 102 ? 10.560 -15.387 -29.527 1.00 57.66 102 LYS A O 1
ATOM 829 N N . SER A 1 103 ? 10.666 -13.140 -29.636 1.00 61.22 103 SER A N 1
ATOM 830 C CA . SER A 1 103 ? 10.172 -12.904 -28.294 1.00 61.22 103 SER A CA 1
ATOM 831 C C . SER A 1 103 ? 8.797 -13.557 -28.172 1.00 61.22 103 SER A C 1
ATOM 833 O O . SER A 1 103 ? 7.901 -13.290 -28.964 1.00 61.22 103 SER A O 1
ATOM 835 N N . THR A 1 104 ? 8.639 -14.442 -27.192 1.00 65.19 104 THR A N 1
ATOM 836 C CA . THR A 1 104 ? 7.364 -15.103 -26.870 1.00 65.19 104 THR A CA 1
ATOM 837 C C . THR A 1 104 ? 6.394 -14.170 -26.139 1.00 65.19 104 THR A C 1
ATOM 839 O O . THR A 1 104 ? 5.323 -14.602 -25.735 1.00 65.19 104 THR A O 1
ATOM 842 N N . ALA A 1 105 ? 6.792 -12.913 -25.926 1.00 75.56 105 ALA A N 1
ATOM 843 C CA . ALA A 1 105 ? 6.046 -11.912 -25.180 1.00 75.56 105 ALA A CA 1
ATOM 844 C C . ALA A 1 105 ? 5.074 -11.142 -26.079 1.00 75.56 105 ALA A C 1
ATOM 846 O O . ALA A 1 105 ? 5.347 -10.900 -27.260 1.00 75.56 105 ALA A O 1
ATOM 847 N N . ASN A 1 106 ? 3.960 -10.715 -25.491 1.00 79.25 106 ASN A N 1
ATOM 848 C CA . ASN A 1 106 ? 2.878 -10.021 -26.176 1.00 79.25 106 ASN A CA 1
ATOM 849 C C . ASN A 1 106 ? 3.176 -8.521 -26.345 1.00 79.25 106 ASN A C 1
ATOM 851 O O . ASN A 1 106 ? 2.593 -7.657 -25.687 1.00 79.25 106 ASN A O 1
ATOM 855 N N . TRP A 1 107 ? 4.131 -8.208 -27.222 1.00 80.88 107 TRP A N 1
ATOM 856 C CA . TRP A 1 107 ? 4.512 -6.828 -27.539 1.00 80.88 107 TRP A CA 1
ATOM 857 C C . TRP A 1 107 ? 3.366 -5.970 -28.096 1.00 80.88 107 TRP A C 1
ATOM 859 O O . TRP A 1 107 ? 3.260 -4.824 -27.661 1.00 80.88 107 TRP A O 1
ATOM 869 N N . PRO A 1 108 ? 2.480 -6.481 -28.976 1.00 80.81 108 PRO A N 1
ATOM 870 C CA . PRO A 1 108 ? 1.379 -5.677 -29.510 1.00 80.81 108 PRO A CA 1
ATOM 871 C C . PRO A 1 108 ? 0.418 -5.182 -28.421 1.00 80.81 108 PRO A C 1
ATOM 873 O O . PRO A 1 108 ? 0.072 -4.001 -28.374 1.00 80.81 108 PRO A O 1
ATOM 876 N N . LEU A 1 109 ? 0.029 -6.055 -27.482 1.00 78.31 109 LEU A N 1
ATOM 877 C CA . LEU A 1 109 ? -0.826 -5.648 -26.366 1.00 78.31 109 LEU A CA 1
ATOM 878 C C . LEU A 1 109 ? -0.109 -4.660 -25.443 1.00 78.31 109 LEU A C 1
ATOM 880 O O . LEU A 1 109 ? -0.712 -3.683 -25.001 1.00 78.31 109 LEU A O 1
ATOM 884 N N . PHE A 1 110 ? 1.179 -4.882 -25.179 1.00 83.75 110 PHE A N 1
ATOM 885 C CA . PHE A 1 110 ? 1.969 -3.958 -24.377 1.00 83.75 110 PHE A CA 1
ATOM 886 C C . PHE A 1 110 ? 2.005 -2.560 -24.989 1.00 83.75 110 PHE A C 1
ATOM 888 O O . PHE A 1 110 ? 1.706 -1.609 -24.278 1.00 83.75 110 PHE A O 1
ATOM 895 N N . TYR A 1 111 ? 2.309 -2.413 -26.283 1.00 81.75 111 TYR A N 1
ATOM 896 C CA . TYR A 1 111 ? 2.351 -1.096 -26.926 1.00 81.75 111 TYR A CA 1
ATOM 897 C C . TYR A 1 111 ? 0.983 -0.422 -26.958 1.00 81.75 111 TYR A C 1
ATOM 899 O O . TYR A 1 111 ? 0.887 0.782 -26.715 1.00 81.75 111 TYR A O 1
ATOM 907 N N . TYR A 1 112 ? -0.084 -1.190 -27.164 1.00 81.56 112 TYR A N 1
ATOM 908 C CA . TYR A 1 112 ? -1.439 -0.664 -27.070 1.00 81.56 112 TYR A CA 1
ATOM 909 C C . TYR A 1 112 ? -1.749 -0.109 -25.674 1.00 81.56 112 TYR A C 1
ATOM 911 O O . TYR A 1 112 ? -2.211 1.024 -25.523 1.00 81.56 112 TYR A O 1
ATOM 919 N N . GLN A 1 113 ? -1.456 -0.889 -24.632 1.00 82.25 113 GLN A N 1
ATOM 920 C CA . GLN A 1 113 ? -1.667 -0.466 -23.252 1.00 82.25 113 GLN A CA 1
ATOM 921 C C . GLN A 1 113 ? -0.703 0.650 -22.841 1.00 82.25 113 GLN A C 1
ATOM 923 O O . GLN A 1 113 ? -1.080 1.513 -22.059 1.00 82.25 113 GLN A O 1
ATOM 928 N N . PHE A 1 114 ? 0.500 0.703 -23.405 1.00 85.31 114 PHE A N 1
ATOM 929 C CA . PHE A 1 114 ? 1.503 1.724 -23.111 1.00 85.31 114 PHE A CA 1
ATOM 930 C C . PHE A 1 114 ? 1.039 3.138 -23.480 1.00 85.31 114 PHE A C 1
ATOM 932 O O . PHE A 1 114 ? 1.425 4.103 -22.822 1.00 85.31 114 PHE A O 1
ATOM 939 N N . HIS A 1 115 ? 0.200 3.285 -24.508 1.00 84.62 115 HIS A N 1
ATOM 940 C CA . HIS A 1 115 ? -0.330 4.590 -24.916 1.00 84.62 115 HIS A CA 1
ATOM 941 C C . HIS A 1 115 ? -1.530 5.055 -24.086 1.00 84.62 115 HIS A C 1
ATOM 943 O O . HIS A 1 115 ? -1.901 6.231 -24.154 1.00 84.62 115 HIS A O 1
ATOM 949 N N . ARG A 1 116 ? -2.115 4.157 -23.290 1.00 85.25 116 ARG A N 1
ATOM 950 C CA . ARG A 1 116 ? -3.258 4.438 -22.421 1.00 85.25 116 ARG A CA 1
ATOM 951 C C . ARG A 1 116 ? -2.801 4.889 -21.047 1.00 85.25 116 ARG A C 1
ATOM 953 O O . ARG A 1 116 ? -1.727 4.514 -20.592 1.00 85.25 116 ARG A O 1
ATOM 960 N N . ASP A 1 117 ? -3.644 5.668 -20.385 1.00 87.88 117 ASP A N 1
ATOM 961 C CA . ASP A 1 117 ? -3.424 6.020 -18.990 1.00 87.88 117 ASP A CA 1
ATOM 962 C C . ASP A 1 117 ? -3.951 4.899 -18.085 1.00 87.88 117 ASP A C 1
ATOM 964 O O . ASP A 1 117 ? -5.072 4.418 -18.262 1.00 87.88 117 ASP A O 1
ATOM 968 N N . HIS A 1 118 ? -3.137 4.492 -17.112 1.00 85.50 118 HIS A N 1
ATOM 969 C CA . HIS A 1 118 ? -3.452 3.460 -16.127 1.00 85.50 118 HIS A CA 1
ATOM 970 C C . HIS A 1 118 ? -3.284 4.000 -14.712 1.00 85.50 118 HIS A C 1
ATOM 972 O O . HIS A 1 118 ? -2.267 4.606 -14.373 1.00 85.50 118 HIS A O 1
ATOM 978 N N . ALA A 1 119 ? -4.268 3.715 -13.866 1.00 85.38 119 ALA A N 1
ATOM 979 C CA . ALA A 1 119 ? -4.225 3.978 -12.433 1.00 85.38 119 ALA A CA 1
ATOM 980 C C . ALA A 1 119 ? -4.524 2.675 -11.684 1.00 85.38 119 ALA A C 1
ATOM 982 O O . ALA A 1 119 ? -5.641 2.430 -11.228 1.00 85.38 119 ALA A O 1
ATOM 983 N N . LEU A 1 120 ? -3.518 1.806 -11.616 1.00 83.56 120 LEU A N 1
ATOM 984 C CA . LEU A 1 120 ? -3.562 0.541 -10.891 1.00 83.56 120 LEU A CA 1
ATOM 985 C C . LEU A 1 120 ? -2.740 0.651 -9.599 1.00 83.56 120 LEU A C 1
ATOM 987 O O . LEU A 1 120 ? -1.783 1.428 -9.539 1.00 83.56 120 LEU A O 1
ATOM 991 N N . PRO A 1 121 ? -3.029 -0.161 -8.568 1.00 82.62 121 PRO A N 1
ATOM 992 C CA . PRO A 1 121 ? -2.260 -0.139 -7.329 1.00 82.62 121 PRO A CA 1
ATOM 993 C C . PRO A 1 121 ? -0.768 -0.396 -7.550 1.00 82.62 121 PRO A C 1
ATOM 995 O O . PRO A 1 121 ? 0.045 0.160 -6.834 1.00 82.62 121 PRO A O 1
ATOM 998 N N . ASN A 1 122 ? -0.395 -1.189 -8.555 1.00 84.12 122 ASN A N 1
ATOM 999 C CA . ASN A 1 122 ? 0.992 -1.503 -8.916 1.00 84.12 122 ASN A CA 1
ATOM 1000 C C . ASN A 1 122 ? 1.549 -0.650 -10.077 1.00 84.12 122 ASN A C 1
ATOM 1002 O O . ASN A 1 122 ? 2.677 -0.878 -10.527 1.00 84.12 122 ASN A O 1
ATOM 1006 N N . LEU A 1 123 ? 0.766 0.294 -10.612 1.00 86.44 123 LEU A N 1
ATOM 1007 C CA . LEU A 1 123 ? 1.155 1.100 -11.765 1.00 86.44 123 LEU A CA 1
ATOM 1008 C C . LEU A 1 123 ? 0.393 2.424 -11.823 1.00 86.44 123 LEU A C 1
ATOM 1010 O O . LEU A 1 123 ? -0.806 2.455 -12.089 1.00 86.44 123 LEU A O 1
ATOM 1014 N N . ILE A 1 124 ? 1.142 3.518 -11.722 1.00 88.00 124 ILE A N 1
ATOM 1015 C CA . ILE A 1 124 ? 0.686 4.838 -12.148 1.00 88.00 124 ILE A CA 1
ATOM 1016 C C . ILE A 1 124 ? 1.333 5.119 -13.495 1.00 88.00 124 ILE A C 1
ATOM 1018 O O . ILE A 1 124 ? 2.553 5.253 -13.584 1.00 88.00 124 ILE A O 1
ATOM 1022 N N . TRP A 1 125 ? 0.513 5.168 -14.538 1.00 90.25 125 TRP A N 1
ATOM 1023 C CA . TRP A 1 125 ? 0.942 5.449 -15.897 1.00 90.25 125 TRP A CA 1
ATOM 1024 C C . TRP A 1 125 ? 0.069 6.548 -16.478 1.00 90.25 125 TRP A C 1
ATOM 1026 O O . TRP A 1 125 ? -1.114 6.363 -16.731 1.00 90.25 125 TRP A O 1
ATOM 1036 N N . ASN A 1 126 ? 0.648 7.723 -16.642 1.00 90.12 126 ASN A N 1
ATOM 1037 C CA . ASN A 1 126 ? -0.020 8.917 -17.137 1.00 90.12 126 ASN A CA 1
ATOM 1038 C C . ASN A 1 126 ? 0.857 9.585 -18.207 1.00 90.12 126 ASN A C 1
ATOM 1040 O O . ASN A 1 126 ? 1.958 9.126 -18.518 1.00 90.12 126 ASN A O 1
ATOM 1044 N N . HIS A 1 127 ? 0.393 10.691 -18.783 1.00 89.69 127 HIS A N 1
ATOM 1045 C CA . HIS A 1 127 ? 1.198 11.442 -19.747 1.00 89.69 127 HIS A CA 1
ATOM 1046 C C . HIS A 1 127 ? 2.537 11.940 -19.161 1.00 89.69 127 HIS A C 1
ATOM 1048 O O . HIS A 1 127 ? 3.559 11.868 -19.836 1.00 89.69 127 HIS A O 1
ATOM 1054 N N . THR A 1 128 ? 2.569 12.379 -17.897 1.00 90.12 128 THR A N 1
ATOM 1055 C CA . THR A 1 128 ? 3.792 12.932 -17.286 1.00 90.12 128 THR A CA 1
ATOM 1056 C C . THR A 1 128 ? 4.851 11.865 -17.009 1.00 90.12 128 THR A C 1
ATOM 1058 O O . THR A 1 128 ? 6.017 12.081 -17.301 1.00 90.12 128 THR A O 1
ATOM 1061 N N . THR A 1 129 ? 4.464 10.693 -16.501 1.00 90.38 129 THR A N 1
ATOM 1062 C CA . THR A 1 129 ? 5.361 9.543 -16.275 1.00 90.38 129 THR A CA 1
ATOM 1063 C C . THR A 1 129 ? 5.905 9.002 -17.595 1.00 90.38 129 THR A C 1
ATOM 1065 O O . THR A 1 129 ? 7.083 8.663 -17.673 1.00 90.38 129 THR A O 1
ATOM 1068 N N . ARG A 1 130 ? 5.094 8.995 -18.663 1.00 90.88 130 ARG A N 1
ATOM 1069 C CA . ARG A 1 130 ? 5.560 8.692 -20.027 1.00 90.88 130 ARG A CA 1
ATOM 1070 C C . ARG A 1 130 ? 6.636 9.664 -20.494 1.00 90.88 130 ARG A C 1
ATOM 1072 O O . ARG A 1 130 ? 7.665 9.235 -21.011 1.00 90.88 130 ARG A O 1
ATOM 1079 N N . GLU A 1 131 ? 6.407 10.955 -20.292 1.00 91.00 131 GLU A N 1
ATOM 1080 C CA . GLU A 1 131 ? 7.339 12.002 -20.699 1.00 91.00 131 GLU A CA 1
ATOM 1081 C C . GLU A 1 131 ? 8.623 11.994 -19.853 1.00 91.00 131 GLU A C 1
ATOM 1083 O O . GLU A 1 131 ? 9.716 12.148 -20.387 1.00 91.00 131 GLU A O 1
ATOM 1088 N N . GLU A 1 132 ? 8.539 11.729 -18.547 1.00 92.62 132 GLU A N 1
ATOM 1089 C CA . GLU A 1 132 ? 9.716 11.548 -17.687 1.00 92.62 132 GLU A CA 1
ATOM 1090 C C . GLU A 1 132 ? 10.553 10.333 -18.111 1.00 92.62 132 GLU A C 1
ATOM 1092 O O . GLU A 1 132 ? 11.778 10.439 -18.197 1.00 92.62 132 GLU A O 1
ATOM 1097 N N . LEU A 1 133 ? 9.915 9.205 -18.456 1.00 91.62 133 LEU A N 1
ATOM 1098 C CA . LEU A 1 133 ? 10.617 8.045 -19.013 1.00 91.62 133 LEU A CA 1
ATOM 1099 C C . LEU A 1 133 ? 11.297 8.395 -20.340 1.00 91.62 133 LEU A C 1
ATOM 1101 O O . LEU A 1 133 ? 12.457 8.043 -20.552 1.00 91.62 133 LEU A O 1
ATOM 1105 N N . ARG A 1 134 ? 10.587 9.091 -21.232 1.00 91.88 134 ARG A N 1
ATOM 1106 C CA . ARG A 1 134 ? 11.129 9.528 -22.519 1.00 91.88 134 ARG A CA 1
ATOM 1107 C C . ARG A 1 134 ? 12.353 10.421 -22.326 1.00 91.88 134 ARG A C 1
ATOM 1109 O O . ARG A 1 134 ? 13.391 10.151 -22.919 1.00 91.88 134 ARG A O 1
ATOM 1116 N N . ASN A 1 135 ? 12.252 11.430 -21.467 1.00 93.19 135 ASN A N 1
ATOM 1117 C CA . ASN A 1 135 ? 13.343 12.356 -21.178 1.00 93.19 135 ASN A CA 1
ATOM 1118 C C . ASN A 1 135 ? 14.553 11.649 -20.553 1.00 93.19 135 ASN A C 1
ATOM 1120 O O . ASN A 1 135 ? 15.690 11.936 -20.933 1.00 93.19 135 ASN A O 1
ATOM 1124 N N . ALA A 1 136 ? 14.328 10.691 -19.647 1.00 92.12 136 ALA A N 1
ATOM 1125 C CA . ALA A 1 136 ? 15.398 9.874 -19.078 1.00 92.12 136 ALA A CA 1
ATOM 1126 C C . ALA A 1 136 ? 16.112 9.049 -20.161 1.00 92.12 136 ALA A C 1
ATOM 1128 O O . ALA A 1 136 ? 17.338 9.081 -20.252 1.00 92.12 136 ALA A O 1
ATOM 1129 N N . LEU A 1 137 ? 15.356 8.379 -21.037 1.00 91.38 137 LEU A N 1
ATOM 1130 C CA . LEU A 1 137 ? 15.916 7.596 -22.141 1.00 91.38 137 LEU A CA 1
ATOM 1131 C C . LEU A 1 137 ? 16.650 8.464 -23.171 1.00 91.38 137 LEU A C 1
ATOM 1133 O O . LEU A 1 137 ? 17.713 8.076 -23.646 1.00 91.38 137 LEU A O 1
ATOM 1137 N N . GLU A 1 138 ? 16.122 9.639 -23.516 1.00 93.38 138 GLU A N 1
ATOM 1138 C CA . GLU A 1 138 ? 16.789 10.578 -24.425 1.00 93.38 138 GLU A CA 1
ATOM 1139 C C . GLU A 1 138 ? 18.094 11.131 -23.825 1.00 93.38 138 GLU A C 1
ATOM 1141 O O . GLU A 1 138 ? 19.085 11.288 -24.543 1.00 93.38 138 GLU A O 1
ATOM 1146 N N . SER A 1 139 ? 18.128 11.394 -22.514 1.00 90.94 139 SER A N 1
ATOM 1147 C CA . SER A 1 139 ? 19.346 11.794 -21.801 1.00 90.94 139 SER A CA 1
ATOM 1148 C C . SER A 1 139 ? 20.392 10.681 -21.797 1.00 90.94 139 SER A C 1
ATOM 1150 O O . SER A 1 139 ? 21.551 10.933 -22.119 1.00 90.94 139 SER A O 1
ATOM 1152 N N . GLU A 1 140 ? 19.982 9.449 -21.509 1.00 90.38 140 GLU A N 1
ATOM 1153 C CA . GLU A 1 140 ? 20.851 8.267 -21.511 1.00 90.38 140 GLU A CA 1
ATOM 1154 C C . GLU A 1 140 ? 21.388 7.942 -22.898 1.00 90.38 140 GLU A C 1
ATOM 1156 O O . GLU A 1 140 ? 22.571 7.663 -23.065 1.00 90.38 140 GLU A O 1
ATOM 1161 N N . LEU A 1 141 ? 20.550 8.057 -23.929 1.00 90.88 141 LEU A N 1
ATOM 1162 C CA . LEU A 1 141 ? 20.992 7.912 -25.308 1.00 90.88 141 LEU A CA 1
ATOM 1163 C C . LEU A 1 141 ? 22.037 8.974 -25.660 1.00 90.88 141 LEU A C 1
ATOM 1165 O O . LEU A 1 141 ? 23.040 8.657 -26.298 1.00 90.88 141 LEU A O 1
ATOM 1169 N N . ARG A 1 142 ? 21.827 10.224 -25.233 1.00 90.62 142 ARG A N 1
ATOM 1170 C CA . ARG A 1 142 ? 22.788 11.310 -25.448 1.00 90.62 142 ARG A CA 1
ATOM 1171 C C . ARG A 1 142 ? 24.105 11.041 -24.718 1.00 90.62 142 ARG A C 1
ATOM 1173 O O . ARG A 1 142 ? 25.156 11.178 -25.336 1.00 90.62 142 ARG A O 1
ATOM 1180 N N . ALA A 1 143 ? 24.053 10.615 -23.456 1.00 88.19 143 ALA A N 1
ATOM 1181 C CA . ALA A 1 143 ? 25.231 10.244 -22.672 1.00 88.19 143 ALA A CA 1
ATOM 1182 C C . ALA A 1 143 ? 25.993 9.083 -23.330 1.00 88.19 143 ALA A C 1
ATOM 1184 O O . ALA A 1 143 ? 27.180 9.203 -23.618 1.00 88.19 143 ALA A O 1
ATOM 1185 N N . PHE A 1 144 ? 25.281 8.019 -23.707 1.00 87.94 144 PHE A N 1
ATOM 1186 C CA . PHE A 1 144 ? 25.851 6.871 -24.404 1.00 87.94 144 PHE A CA 1
ATOM 1187 C C . PHE A 1 144 ? 26.490 7.251 -25.747 1.00 87.94 144 PHE A C 1
ATOM 1189 O O . PHE A 1 144 ? 27.538 6.717 -26.113 1.00 87.94 144 PHE A O 1
ATOM 1196 N N . MET A 1 145 ? 25.877 8.166 -26.504 1.00 88.25 145 MET A N 1
ATOM 1197 C CA . MET A 1 145 ? 26.454 8.664 -27.754 1.00 88.25 145 MET A CA 1
ATOM 1198 C C . MET A 1 145 ? 27.754 9.432 -27.511 1.00 88.25 145 MET A C 1
ATOM 1200 O O . MET A 1 145 ? 28.735 9.146 -28.198 1.00 88.25 145 MET A O 1
ATOM 1204 N N . CYS A 1 146 ? 27.785 10.326 -26.518 1.00 88.44 146 CYS A N 1
ATOM 1205 C CA . CYS A 1 146 ? 28.997 11.042 -26.119 1.00 88.44 146 CYS A CA 1
ATOM 1206 C C . CYS A 1 146 ? 30.112 10.074 -25.691 1.00 88.44 146 CYS A C 1
ATOM 1208 O O . CYS A 1 146 ? 31.245 10.196 -26.156 1.00 88.44 146 CYS A O 1
ATOM 1210 N N . ASP A 1 147 ? 29.792 9.072 -24.872 1.00 86.56 147 ASP A N 1
ATOM 1211 C CA . ASP A 1 147 ? 30.764 8.081 -24.396 1.00 86.56 147 ASP A CA 1
ATOM 1212 C C . ASP A 1 147 ? 31.293 7.204 -25.531 1.00 86.56 147 ASP A C 1
ATOM 1214 O O . ASP A 1 147 ? 32.479 6.876 -25.587 1.00 86.56 147 ASP A O 1
ATOM 1218 N N . ARG A 1 148 ? 30.429 6.842 -26.484 1.00 87.31 148 ARG A N 1
ATOM 1219 C CA . ARG A 1 148 ? 30.832 6.096 -27.679 1.00 87.31 148 ARG A CA 1
ATOM 1220 C C . ARG A 1 148 ? 31.753 6.923 -28.575 1.00 87.31 148 ARG A C 1
ATOM 1222 O O . ARG A 1 148 ? 32.714 6.376 -29.107 1.00 87.31 148 ARG A O 1
ATOM 1229 N N . GLU A 1 149 ? 31.474 8.213 -28.748 1.00 87.12 149 GLU A N 1
ATOM 1230 C CA . GLU A 1 149 ? 32.344 9.126 -29.499 1.00 87.12 149 GLU A CA 1
ATOM 1231 C C . GLU A 1 149 ? 33.703 9.303 -28.807 1.00 87.12 149 GLU A C 1
ATOM 1233 O O . GLU A 1 149 ? 34.738 9.251 -29.472 1.00 87.12 149 GLU A O 1
ATOM 1238 N N . ALA A 1 150 ? 33.721 9.406 -27.474 1.00 88.81 150 ALA A N 1
ATOM 1239 C CA . ALA A 1 150 ? 34.947 9.491 -26.682 1.00 88.81 150 ALA A CA 1
ATOM 1240 C C . ALA A 1 150 ? 35.777 8.191 -26.703 1.00 88.81 150 ALA A C 1
ATOM 1242 O O . ALA A 1 150 ? 37.007 8.237 -26.737 1.00 88.81 150 ALA A O 1
ATOM 1243 N N . ALA A 1 151 ? 35.124 7.025 -26.712 1.00 82.25 151 ALA A N 1
ATOM 1244 C CA . ALA A 1 151 ? 35.776 5.712 -26.695 1.00 82.25 151 ALA A CA 1
ATOM 1245 C C . ALA A 1 151 ? 36.380 5.287 -28.053 1.00 82.25 151 ALA A C 1
ATOM 1247 O O . ALA A 1 151 ? 37.113 4.289 -28.126 1.00 82.25 151 ALA A O 1
ATOM 1248 N N . GLY A 1 152 ? 36.089 6.028 -29.130 1.00 83.81 152 GLY A N 1
ATOM 1249 C CA . GLY A 1 152 ? 36.650 5.826 -30.464 1.00 83.81 152 GLY A CA 1
ATOM 1250 C C . GLY A 1 152 ? 36.322 4.452 -31.056 1.00 83.81 152 GLY A C 1
ATOM 1251 O O . GLY A 1 152 ? 35.195 4.190 -31.463 1.00 83.81 152 GLY A O 1
ATOM 1252 N N . ASN A 1 153 ? 37.327 3.572 -31.142 1.00 80.50 153 ASN A N 1
ATOM 1253 C CA . ASN A 1 153 ? 37.200 2.241 -31.759 1.00 80.50 153 ASN A CA 1
ATOM 1254 C C . ASN A 1 153 ? 36.914 1.115 -30.744 1.00 80.50 153 ASN A C 1
ATOM 1256 O O . ASN A 1 153 ? 36.941 -0.067 -31.093 1.00 80.50 153 ASN A O 1
ATOM 1260 N N . THR A 1 154 ? 36.691 1.466 -29.476 1.00 83.31 154 THR A N 1
ATOM 1261 C CA . THR A 1 154 ? 36.355 0.500 -28.427 1.00 83.31 154 THR A CA 1
ATOM 1262 C C . THR A 1 154 ? 34.894 0.084 -28.567 1.00 83.31 154 THR A C 1
ATOM 1264 O O . THR A 1 154 ? 34.022 0.909 -28.833 1.00 83.31 154 THR A O 1
ATOM 1267 N N . LEU A 1 155 ? 34.607 -1.210 -28.409 1.00 79.50 155 LEU A N 1
ATOM 1268 C CA . LEU A 1 155 ? 33.238 -1.716 -28.460 1.00 79.50 155 LEU A CA 1
ATOM 1269 C C . LEU A 1 155 ? 32.476 -1.279 -27.202 1.00 79.50 155 LEU A C 1
ATOM 1271 O O . LEU A 1 155 ? 32.519 -1.963 -26.183 1.00 79.50 155 LEU A O 1
ATOM 1275 N N . THR A 1 156 ? 31.772 -0.154 -27.286 1.00 79.88 156 THR A N 1
ATOM 1276 C CA . THR A 1 156 ? 30.900 0.334 -26.213 1.00 79.88 156 THR A CA 1
ATOM 1277 C C . THR A 1 156 ? 29.507 -0.276 -26.360 1.00 79.88 156 THR A C 1
ATOM 1279 O O . THR A 1 156 ? 28.857 -0.144 -27.400 1.00 79.88 156 THR A O 1
ATOM 1282 N N . SER A 1 157 ? 29.041 -0.959 -25.318 1.00 82.62 157 SER A N 1
ATOM 1283 C CA . SER A 1 157 ? 27.681 -1.494 -25.209 1.00 82.62 157 SER A CA 1
ATOM 1284 C C . SER A 1 157 ? 26.915 -0.762 -24.117 1.00 82.62 157 SER A C 1
ATOM 1286 O O . SER A 1 157 ? 27.492 -0.440 -23.083 1.00 82.62 157 SER A O 1
ATOM 1288 N N . TRP A 1 158 ? 25.623 -0.527 -24.327 1.00 84.50 158 TRP A N 1
ATOM 1289 C CA . TRP A 1 158 ? 24.782 0.136 -23.335 1.00 84.50 158 TRP A CA 1
ATOM 1290 C C . TRP A 1 158 ? 24.460 -0.795 -22.160 1.00 84.50 158 TRP A C 1
ATOM 1292 O O . TRP A 1 158 ? 24.010 -1.930 -22.364 1.00 84.50 158 TRP A O 1
ATOM 1302 N N . ASN A 1 159 ? 24.674 -0.311 -20.935 1.00 86.62 159 ASN A N 1
ATOM 1303 C CA . ASN A 1 159 ? 24.323 -1.029 -19.718 1.00 86.62 159 ASN A CA 1
ATOM 1304 C C . ASN A 1 159 ? 22.877 -0.729 -19.303 1.00 86.62 159 ASN A C 1
ATOM 1306 O O . ASN A 1 159 ? 22.604 0.164 -18.511 1.00 86.62 159 ASN A O 1
ATOM 1310 N N . HIS A 1 160 ? 21.937 -1.504 -19.834 1.00 82.88 160 HIS A N 1
ATOM 1311 C CA . HIS A 1 160 ? 20.517 -1.357 -19.512 1.00 82.88 160 HIS A CA 1
ATOM 1312 C C . HIS A 1 160 ? 20.158 -1.768 -18.072 1.00 82.88 160 HIS A C 1
ATOM 1314 O O . HIS A 1 160 ? 19.072 -1.430 -17.613 1.00 82.88 160 HIS A O 1
ATOM 1320 N N . ALA A 1 161 ? 21.020 -2.514 -17.369 1.00 84.75 161 ALA A N 1
ATOM 1321 C CA . ALA A 1 161 ? 20.735 -3.004 -16.019 1.00 84.75 161 ALA A CA 1
ATOM 1322 C C . ALA A 1 161 ? 20.909 -1.922 -14.940 1.00 84.75 161 ALA A C 1
ATOM 1324 O O . ALA A 1 161 ? 20.297 -2.018 -13.881 1.00 84.75 161 ALA A O 1
ATOM 1325 N N . GLU A 1 162 ? 21.724 -0.902 -15.213 1.00 84.12 162 GLU A N 1
ATOM 1326 C CA . GLU A 1 162 ? 21.957 0.234 -14.309 1.00 84.12 162 GLU A CA 1
ATOM 1327 C C . GLU A 1 162 ? 20.971 1.385 -14.533 1.00 84.12 162 GLU A C 1
ATOM 1329 O O . GLU A 1 162 ? 20.945 2.332 -13.750 1.00 84.12 162 GLU A O 1
ATOM 1334 N N . LEU A 1 163 ? 20.143 1.313 -15.581 1.00 86.44 163 LEU A N 1
ATOM 1335 C CA . LEU A 1 163 ? 19.159 2.348 -15.850 1.00 86.44 163 LEU A CA 1
ATOM 1336 C C . LEU A 1 163 ? 18.056 2.329 -14.784 1.00 86.44 163 LEU A C 1
ATOM 1338 O O . LEU A 1 163 ? 17.149 1.495 -14.824 1.00 86.44 163 LEU A O 1
ATOM 1342 N N . GLU A 1 164 ? 18.075 3.324 -13.902 1.00 85.31 164 GLU A N 1
ATOM 1343 C CA . GLU A 1 164 ? 17.007 3.575 -12.940 1.00 85.31 164 GLU A CA 1
ATOM 1344 C C . GLU A 1 164 ? 16.354 4.942 -13.178 1.00 85.31 164 GLU A C 1
ATOM 1346 O O . GLU A 1 164 ? 16.955 6.007 -13.014 1.00 85.31 164 GLU A O 1
ATOM 1351 N N . VAL A 1 165 ? 15.074 4.915 -13.550 1.00 87.19 165 VAL A N 1
ATOM 1352 C CA . VAL A 1 165 ? 14.298 6.129 -13.817 1.00 87.19 165 VAL A CA 1
ATOM 1353 C C . VAL A 1 165 ? 13.649 6.623 -12.530 1.00 87.19 165 VAL A C 1
ATOM 1355 O O . VAL A 1 165 ? 12.768 5.972 -11.966 1.00 87.19 165 VAL A O 1
ATOM 1358 N N . HIS A 1 166 ? 14.064 7.811 -12.100 1.00 86.88 166 HIS A N 1
ATOM 1359 C CA . HIS A 1 166 ? 13.537 8.481 -10.919 1.00 86.88 166 HIS A CA 1
ATOM 1360 C C . HIS A 1 166 ? 12.376 9.402 -11.301 1.00 86.88 166 HIS A C 1
ATOM 1362 O O . HIS A 1 166 ? 12.591 10.511 -11.794 1.00 86.88 166 HIS A O 1
ATOM 1368 N N . TYR A 1 167 ? 11.146 8.955 -11.048 1.00 88.19 167 TYR A N 1
ATOM 1369 C CA . TYR A 1 167 ? 9.946 9.725 -11.376 1.00 88.19 167 TYR A CA 1
ATOM 1370 C C . TYR A 1 167 ? 9.715 10.861 -10.373 1.00 88.19 167 TYR A C 1
ATOM 1372 O O . TYR A 1 167 ? 9.398 10.615 -9.207 1.00 88.19 167 TYR A O 1
ATOM 1380 N N . GLN A 1 168 ? 9.849 12.109 -10.820 1.00 88.56 168 GLN A N 1
ATOM 1381 C CA . GLN A 1 168 ? 9.670 13.295 -9.973 1.00 88.56 168 GLN A CA 1
ATOM 1382 C C . GLN A 1 168 ? 8.188 13.509 -9.658 1.00 88.56 168 GLN A C 1
ATOM 1384 O O . GLN A 1 168 ? 7.819 13.776 -8.513 1.00 88.56 168 GLN A O 1
ATOM 1389 N N . CYS A 1 169 ? 7.322 13.292 -10.650 1.00 87.19 169 CYS A N 1
ATOM 1390 C CA . CYS A 1 169 ? 5.874 13.404 -10.495 1.00 87.19 169 CYS A CA 1
ATOM 1391 C C . CYS A 1 169 ? 5.267 12.444 -9.454 1.00 87.19 169 CYS A C 1
ATOM 1393 O O . CYS A 1 169 ? 4.176 12.707 -8.953 1.00 87.19 169 CYS A O 1
ATOM 1395 N N . LEU A 1 170 ? 5.969 11.364 -9.088 1.00 86.38 170 LEU A N 1
ATOM 1396 C CA . LEU A 1 170 ? 5.499 10.363 -8.124 1.00 86.38 170 LEU A CA 1
ATOM 1397 C C . LEU A 1 170 ? 6.105 10.519 -6.721 1.00 86.38 170 LEU A C 1
ATOM 1399 O O . LEU A 1 170 ? 5.791 9.724 -5.842 1.00 86.38 170 LEU A O 1
ATOM 1403 N N . GLN A 1 171 ? 6.946 11.525 -6.464 1.00 84.75 171 GLN A N 1
ATOM 1404 C CA . GLN A 1 171 ? 7.628 11.674 -5.166 1.00 84.75 171 GLN A CA 1
ATOM 1405 C C . GLN A 1 171 ? 6.686 11.905 -3.985 1.00 84.75 171 GLN A C 1
ATOM 1407 O O . GLN A 1 171 ? 6.981 11.502 -2.861 1.00 84.75 171 GLN A O 1
ATOM 1412 N N . ASN A 1 172 ? 5.555 12.558 -4.243 1.00 84.06 172 ASN A N 1
ATOM 1413 C CA . ASN A 1 172 ? 4.545 12.822 -3.223 1.00 84.06 172 ASN A CA 1
ATOM 1414 C C . ASN A 1 172 ? 3.639 11.606 -2.973 1.00 84.06 172 ASN A C 1
ATOM 1416 O O . ASN A 1 172 ? 2.909 11.584 -1.982 1.00 84.06 172 ASN A O 1
ATOM 1420 N N . GLU A 1 173 ? 3.673 10.601 -3.851 1.00 85.62 173 GLU A N 1
ATOM 1421 C CA . GLU A 1 173 ? 2.873 9.391 -3.703 1.00 85.62 173 GLU A CA 1
ATOM 1422 C C . GLU A 1 173 ? 3.517 8.437 -2.698 1.00 85.62 173 GLU A C 1
ATOM 1424 O O . GLU A 1 173 ? 4.718 8.160 -2.711 1.00 85.62 173 GLU A O 1
ATOM 1429 N N . VAL A 1 174 ? 2.691 7.879 -1.818 1.00 85.31 174 VAL A N 1
ATOM 1430 C CA . VAL A 1 174 ? 3.155 6.922 -0.816 1.00 85.31 174 VAL A CA 1
ATOM 1431 C C . VAL A 1 174 ? 3.240 5.543 -1.459 1.00 85.31 174 VAL A C 1
ATOM 1433 O O . VAL A 1 174 ? 2.227 4.859 -1.618 1.00 85.31 174 VAL A O 1
ATOM 1436 N N . LYS A 1 175 ? 4.458 5.133 -1.816 1.00 86.06 175 LYS A N 1
ATOM 1437 C CA . LYS A 1 175 ? 4.764 3.786 -2.310 1.00 86.06 175 LYS A CA 1
ATOM 1438 C C . LYS A 1 175 ? 5.238 2.886 -1.167 1.00 86.06 175 LYS A C 1
ATOM 1440 O O . LYS A 1 175 ? 6.112 3.275 -0.392 1.00 86.06 175 LYS A O 1
ATOM 1445 N N . ILE A 1 176 ? 4.663 1.690 -1.061 1.00 83.94 176 ILE A N 1
ATOM 1446 C CA . ILE A 1 176 ? 5.056 0.647 -0.104 1.00 83.94 176 ILE A CA 1
ATOM 1447 C C . ILE A 1 176 ? 5.223 -0.650 -0.896 1.00 83.94 176 ILE A C 1
ATOM 1449 O O . ILE A 1 176 ? 4.294 -1.080 -1.580 1.00 83.94 176 ILE A O 1
ATOM 1453 N N . GLY A 1 177 ? 6.419 -1.240 -0.859 1.00 82.69 177 GLY A N 1
ATOM 1454 C CA . GLY A 1 177 ? 6.787 -2.315 -1.782 1.00 82.69 177 GLY A CA 1
ATOM 1455 C C . GLY A 1 177 ? 6.584 -1.871 -3.233 1.00 82.69 177 GLY A C 1
ATOM 1456 O O . GLY A 1 177 ? 7.080 -0.821 -3.638 1.00 82.69 177 GLY A O 1
ATOM 1457 N N . ASP A 1 178 ? 5.785 -2.621 -3.989 1.00 81.12 178 ASP A N 1
ATOM 1458 C CA . ASP A 1 178 ? 5.431 -2.309 -5.380 1.00 81.12 178 ASP A CA 1
ATOM 1459 C C . ASP A 1 178 ? 4.097 -1.565 -5.546 1.00 81.12 178 ASP A C 1
ATOM 1461 O O . ASP A 1 178 ? 3.682 -1.313 -6.678 1.00 81.12 178 ASP A O 1
ATOM 1465 N N . TYR A 1 179 ? 3.428 -1.196 -4.448 1.00 85.94 179 TYR A N 1
ATOM 1466 C CA . TYR A 1 179 ? 2.064 -0.671 -4.486 1.00 85.94 179 TYR A CA 1
ATOM 1467 C C . TYR A 1 179 ? 1.969 0.789 -4.030 1.00 85.94 179 TYR A C 1
ATOM 1469 O O . TYR A 1 179 ? 2.604 1.214 -3.062 1.00 85.94 179 TYR A O 1
ATOM 1477 N N . TYR A 1 180 ? 1.122 1.554 -4.710 1.00 88.06 180 TYR A N 1
ATOM 1478 C CA . TYR A 1 180 ? 0.751 2.922 -4.374 1.00 88.06 180 TYR A CA 1
ATOM 1479 C C . TYR A 1 180 ? -0.450 2.918 -3.432 1.00 88.06 180 TYR A C 1
ATOM 1481 O O . TYR A 1 180 ? -1.549 2.477 -3.784 1.00 88.06 180 TYR A O 1
ATOM 1489 N N . LEU A 1 181 ? -0.238 3.432 -2.220 1.00 86.75 181 LEU A N 1
ATOM 1490 C CA . LEU A 1 181 ? -1.195 3.329 -1.123 1.00 86.75 181 LEU A CA 1
ATOM 1491 C C . LEU A 1 181 ? -2.518 4.028 -1.438 1.00 86.75 181 LEU A C 1
ATOM 1493 O O . LEU A 1 181 ? -3.580 3.492 -1.147 1.00 86.75 181 LEU A O 1
ATOM 1497 N N . ARG A 1 182 ? -2.457 5.207 -2.063 1.0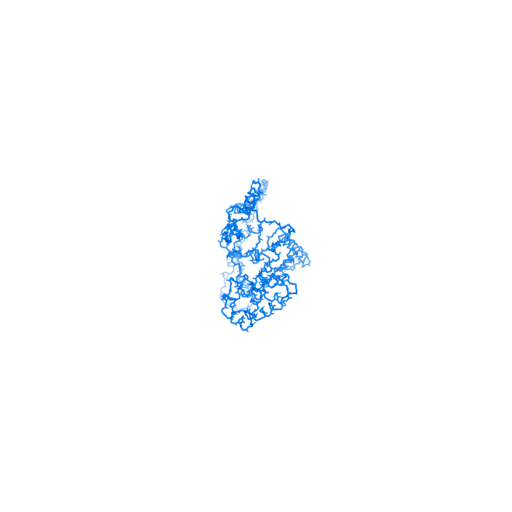0 87.44 182 ARG A N 1
ATOM 1498 C CA . ARG A 1 182 ? -3.639 6.007 -2.396 1.00 87.44 182 ARG A CA 1
ATOM 1499 C C . ARG A 1 182 ? -4.615 5.237 -3.286 1.00 87.44 182 ARG A C 1
ATOM 1501 O O . ARG A 1 182 ? -5.781 5.101 -2.935 1.00 87.44 182 ARG A O 1
ATOM 1508 N N . ILE A 1 183 ? -4.114 4.660 -4.375 1.00 84.69 183 ILE A N 1
ATOM 1509 C CA . ILE A 1 183 ? -4.930 3.907 -5.338 1.00 84.69 183 ILE A CA 1
ATOM 1510 C C . ILE A 1 183 ? -5.471 2.626 -4.698 1.00 84.69 183 ILE A C 1
ATOM 1512 O O . ILE A 1 183 ? -6.630 2.273 -4.897 1.00 84.69 183 ILE A O 1
ATOM 1516 N N . LEU A 1 184 ? -4.663 1.962 -3.865 1.00 84.00 184 LEU A N 1
ATOM 1517 C CA . LEU A 1 184 ? -5.107 0.791 -3.108 1.00 84.00 184 LEU A CA 1
ATOM 1518 C C . LEU A 1 184 ? -6.271 1.124 -2.162 1.00 84.00 184 LEU A C 1
ATOM 1520 O O . LEU A 1 184 ? -7.197 0.328 -2.022 1.00 84.00 184 LEU A O 1
ATOM 1524 N N . LEU A 1 185 ? -6.241 2.295 -1.519 1.00 84.25 185 LEU A N 1
ATOM 1525 C CA . LEU A 1 185 ? -7.314 2.750 -0.635 1.00 84.25 185 LEU A CA 1
ATOM 1526 C C . LEU A 1 185 ? -8.576 3.181 -1.400 1.00 84.25 185 LEU A C 1
ATOM 1528 O O . LEU A 1 185 ? -9.678 2.963 -0.897 1.00 84.25 185 LEU A O 1
ATOM 1532 N N . GLU A 1 186 ? -8.427 3.770 -2.588 1.00 82.94 186 GLU A N 1
ATOM 1533 C CA . GLU A 1 186 ? -9.542 4.152 -3.469 1.00 82.94 186 GLU A CA 1
ATOM 1534 C C . GLU A 1 186 ? -10.276 2.916 -4.026 1.00 82.94 186 GLU A C 1
ATOM 1536 O O . GLU A 1 186 ? -11.499 2.915 -4.126 1.00 82.94 186 GLU A O 1
ATOM 1541 N N . GLN A 1 187 ? -9.557 1.825 -4.312 1.00 73.25 187 GLN A N 1
ATOM 1542 C CA . GLN A 1 187 ? -10.108 0.586 -4.886 1.00 73.25 187 GLN A CA 1
ATOM 1543 C C . GLN A 1 187 ? -10.597 -0.436 -3.842 1.00 73.25 187 GLN A C 1
ATOM 1545 O O . GLN A 1 187 ? -10.587 -1.647 -4.081 1.00 73.25 187 GLN A O 1
ATOM 1550 N N . ARG A 1 188 ? -11.049 0.032 -2.673 1.00 63.72 188 ARG A N 1
ATOM 1551 C CA . ARG A 1 188 ? -11.428 -0.816 -1.526 1.00 63.72 188 ARG A CA 1
ATOM 1552 C C . ARG A 1 188 ? -12.475 -1.898 -1.837 1.00 63.72 188 ARG A C 1
ATOM 1554 O O . ARG A 1 188 ? -12.493 -2.906 -1.128 1.00 63.72 188 ARG A O 1
ATOM 1561 N N . ASP A 1 189 ? -13.272 -1.721 -2.888 1.00 59.94 189 ASP A N 1
ATOM 1562 C CA . ASP A 1 189 ? -14.386 -2.604 -3.259 1.00 59.94 189 ASP A CA 1
ATOM 1563 C C . ASP A 1 189 ? -14.103 -3.487 -4.489 1.00 59.94 189 ASP A C 1
ATOM 1565 O O . ASP A 1 189 ? -14.970 -4.249 -4.900 1.00 59.94 189 ASP A O 1
ATOM 1569 N N . ASN A 1 190 ? -12.909 -3.406 -5.092 1.00 64.75 190 ASN A N 1
ATOM 1570 C CA . ASN A 1 190 ? -12.570 -4.267 -6.227 1.00 64.75 190 ASN A CA 1
ATOM 1571 C C . ASN A 1 190 ? -12.080 -5.642 -5.734 1.00 64.75 190 ASN A C 1
ATOM 1573 O O . ASN A 1 190 ? -11.087 -5.704 -4.995 1.00 64.75 190 ASN A O 1
ATOM 1577 N N . ASP A 1 191 ? -12.782 -6.709 -6.128 1.00 53.94 191 ASP A N 1
ATOM 1578 C CA . ASP A 1 191 ? -12.500 -8.102 -5.743 1.00 53.94 191 ASP A CA 1
ATOM 1579 C C . ASP A 1 191 ? -11.208 -8.633 -6.378 1.00 53.94 191 ASP A C 1
ATOM 1581 O O . ASP A 1 191 ? -10.503 -9.439 -5.760 1.00 53.94 191 ASP A O 1
ATOM 1585 N N . ASP A 1 192 ? -10.829 -8.111 -7.550 1.00 57.72 192 ASP A N 1
ATOM 1586 C CA . ASP A 1 192 ? -9.543 -8.411 -8.177 1.00 57.72 192 ASP A CA 1
ATOM 1587 C C . ASP A 1 192 ? -8.425 -7.733 -7.395 1.00 57.72 192 ASP A C 1
ATOM 1589 O O . ASP A 1 192 ? -8.070 -6.569 -7.589 1.00 57.72 192 ASP A O 1
ATOM 1593 N N . SER A 1 193 ? -7.887 -8.482 -6.443 1.00 60.09 193 SER A N 1
ATOM 1594 C CA . SER A 1 193 ? -6.839 -8.005 -5.564 1.00 60.09 193 SER A CA 1
ATOM 1595 C C . SER A 1 193 ? -5.480 -8.256 -6.231 1.00 60.09 193 SER A C 1
ATOM 1597 O O . SER A 1 193 ? -5.050 -9.406 -6.338 1.00 60.09 193 SER A O 1
ATOM 1599 N N . PRO A 1 194 ? -4.747 -7.210 -6.659 1.00 65.19 194 PRO A N 1
ATOM 1600 C CA . PRO A 1 194 ? -3.491 -7.359 -7.400 1.00 65.19 194 PRO A CA 1
ATOM 1601 C C . PRO A 1 194 ? -2.311 -7.798 -6.514 1.00 65.19 194 PRO A C 1
ATOM 1603 O O . PRO A 1 194 ? -1.165 -7.804 -6.966 1.00 65.19 194 PRO A O 1
ATOM 1606 N N . ILE A 1 195 ? -2.565 -8.128 -5.243 1.00 71.06 195 ILE A N 1
ATOM 1607 C CA . ILE A 1 195 ? -1.543 -8.373 -4.229 1.00 71.06 195 ILE A CA 1
ATOM 1608 C C . ILE A 1 195 ? -1.099 -9.834 -4.311 1.00 71.06 195 ILE A C 1
ATOM 1610 O O . ILE A 1 195 ? -1.730 -10.726 -3.756 1.00 71.06 195 ILE A O 1
ATOM 1614 N N . ARG A 1 196 ? 0.018 -10.081 -5.002 1.00 69.06 196 ARG A N 1
ATOM 1615 C CA . ARG A 1 196 ? 0.582 -11.436 -5.177 1.00 69.06 196 ARG A CA 1
ATOM 1616 C C . ARG A 1 196 ? 1.369 -11.949 -3.967 1.00 69.06 196 ARG A C 1
ATOM 1618 O O . ARG A 1 196 ? 1.547 -13.151 -3.822 1.00 69.06 196 ARG A O 1
ATOM 1625 N N . LYS A 1 197 ? 1.867 -11.041 -3.122 1.00 81.44 197 LYS A N 1
ATOM 1626 C CA . LYS A 1 197 ? 2.679 -11.341 -1.932 1.00 81.44 197 LYS A CA 1
ATOM 1627 C C . LYS A 1 197 ? 2.101 -10.657 -0.694 1.00 81.44 197 LYS A C 1
ATOM 1629 O O . LYS A 1 197 ? 2.681 -9.716 -0.153 1.00 81.44 197 LYS A O 1
ATOM 1634 N N . SER A 1 198 ? 0.921 -11.108 -0.286 1.00 86.62 198 SER A N 1
ATOM 1635 C CA . SER A 1 198 ? 0.122 -10.534 0.804 1.00 86.62 198 SER A CA 1
ATOM 1636 C C . SER A 1 198 ? 0.892 -10.426 2.126 1.00 86.62 198 SER A C 1
ATOM 1638 O O . SER A 1 198 ? 0.834 -9.378 2.766 1.00 86.62 198 SER A O 1
ATOM 1640 N N . TYR A 1 199 ? 1.677 -11.445 2.494 1.00 89.50 199 TYR A N 1
ATOM 1641 C CA . TYR A 1 199 ? 2.480 -11.445 3.726 1.00 89.50 199 TYR A CA 1
ATOM 1642 C C . TYR A 1 199 ? 3.624 -10.415 3.725 1.00 89.50 199 TYR A C 1
ATOM 1644 O O . TYR A 1 199 ? 3.722 -9.609 4.649 1.00 89.50 199 TYR A O 1
ATOM 1652 N N . GLU A 1 200 ? 4.473 -10.406 2.687 1.00 90.75 200 GLU A N 1
ATOM 1653 C CA . GLU A 1 200 ? 5.590 -9.448 2.570 1.00 90.75 200 GLU A CA 1
ATOM 1654 C C . GLU A 1 200 ? 5.064 -8.007 2.571 1.00 90.75 200 GLU A C 1
ATOM 1656 O O . GLU A 1 200 ? 5.509 -7.176 3.360 1.00 90.75 200 GLU A O 1
ATOM 1661 N N . PHE A 1 201 ? 4.032 -7.739 1.766 1.00 90.25 201 PHE A N 1
ATOM 1662 C CA . PHE A 1 201 ? 3.432 -6.412 1.676 1.00 90.25 201 PHE A CA 1
ATOM 1663 C C . PHE A 1 201 ? 2.799 -5.952 2.996 1.00 90.25 201 PHE A C 1
ATOM 1665 O O . PHE A 1 201 ? 2.920 -4.786 3.375 1.00 90.25 201 PHE A O 1
ATOM 1672 N N . PHE A 1 202 ? 2.134 -6.856 3.720 1.00 92.75 202 PHE A N 1
ATOM 1673 C CA . PHE A 1 202 ? 1.570 -6.544 5.030 1.00 92.75 202 PHE A CA 1
ATOM 1674 C C . PHE A 1 202 ? 2.659 -6.190 6.057 1.00 92.75 202 PHE A C 1
ATOM 1676 O O . PHE A 1 202 ? 2.487 -5.242 6.826 1.00 92.75 202 PHE A O 1
ATOM 1683 N N . ASN A 1 203 ? 3.795 -6.891 6.041 1.00 92.62 203 ASN A N 1
ATOM 1684 C CA . ASN A 1 203 ? 4.933 -6.560 6.901 1.00 92.62 203 ASN A CA 1
ATOM 1685 C C . ASN A 1 203 ? 5.555 -5.208 6.532 1.00 92.62 203 ASN A C 1
ATOM 1687 O O . ASN A 1 203 ? 5.817 -4.401 7.422 1.00 92.62 203 ASN A O 1
ATOM 1691 N N . ASP A 1 204 ? 5.723 -4.913 5.242 1.00 92.00 204 ASP A N 1
ATOM 1692 C CA . ASP A 1 204 ? 6.231 -3.615 4.783 1.00 92.00 204 ASP A CA 1
ATOM 1693 C C . ASP A 1 204 ? 5.311 -2.459 5.208 1.00 92.00 204 ASP A C 1
ATOM 1695 O O . ASP A 1 204 ? 5.778 -1.415 5.677 1.00 92.00 204 ASP A O 1
ATOM 1699 N N . LEU A 1 205 ? 3.989 -2.658 5.106 1.00 92.94 205 LEU A N 1
ATOM 1700 C CA . LEU A 1 205 ? 2.982 -1.720 5.610 1.00 92.94 205 LEU A CA 1
ATOM 1701 C C . LEU A 1 205 ? 3.134 -1.486 7.112 1.00 92.94 205 LEU A C 1
ATOM 1703 O O . LEU A 1 205 ? 3.109 -0.340 7.570 1.00 92.94 205 LEU A O 1
ATOM 1707 N N . TYR A 1 206 ? 3.304 -2.563 7.875 1.00 94.50 206 TYR A N 1
ATOM 1708 C CA . TYR A 1 206 ? 3.449 -2.485 9.319 1.00 94.50 206 TYR A CA 1
ATOM 1709 C C . TYR A 1 206 ? 4.749 -1.785 9.734 1.00 94.50 206 TYR A C 1
ATOM 1711 O O . TYR A 1 206 ? 4.727 -0.889 10.580 1.00 94.50 206 TYR A O 1
ATOM 1719 N N . HIS A 1 207 ? 5.874 -2.093 9.088 1.00 93.44 207 HIS A N 1
ATOM 1720 C CA . HIS A 1 207 ? 7.135 -1.391 9.321 1.00 93.44 207 HIS A CA 1
ATOM 1721 C C . HIS A 1 207 ? 7.017 0.101 9.005 1.00 93.44 207 HIS A C 1
ATOM 1723 O O . HIS A 1 207 ? 7.437 0.940 9.806 1.00 93.44 207 HIS A O 1
ATOM 1729 N N . ARG A 1 208 ? 6.371 0.460 7.888 1.00 91.56 208 ARG A N 1
ATOM 1730 C CA . ARG A 1 208 ? 6.126 1.865 7.544 1.00 91.56 208 ARG A CA 1
ATOM 1731 C C . ARG A 1 208 ? 5.256 2.566 8.586 1.00 91.56 208 ARG A C 1
ATOM 1733 O O . ARG A 1 208 ? 5.539 3.716 8.932 1.00 91.56 208 ARG A O 1
ATOM 1740 N N . PHE A 1 209 ? 4.230 1.888 9.094 1.00 93.56 209 PHE A N 1
ATOM 1741 C CA . PHE A 1 209 ? 3.378 2.384 10.171 1.00 93.56 209 PHE A CA 1
ATOM 1742 C C . PHE A 1 209 ? 4.183 2.681 11.447 1.00 93.56 209 PHE A C 1
ATOM 1744 O O . PHE A 1 209 ? 4.055 3.775 11.998 1.00 93.56 209 PHE A O 1
ATOM 1751 N N . LEU A 1 210 ? 5.066 1.769 11.865 1.00 93.06 210 LEU A N 1
ATOM 1752 C CA . LEU A 1 210 ? 5.911 1.953 13.050 1.00 93.06 210 LEU A CA 1
ATOM 1753 C C . LEU A 1 210 ? 6.922 3.097 12.891 1.00 93.06 210 LEU A C 1
ATOM 1755 O O . LEU A 1 210 ? 7.192 3.823 13.846 1.00 93.06 210 LEU A O 1
ATOM 1759 N N . SER A 1 211 ? 7.483 3.275 11.693 1.00 91.94 211 SER A N 1
ATOM 1760 C CA . SER A 1 211 ? 8.503 4.301 11.439 1.00 91.94 211 SER A CA 1
ATOM 1761 C C . SER A 1 211 ? 7.943 5.708 11.230 1.00 91.94 211 SER A C 1
ATOM 1763 O O . SER A 1 211 ? 8.704 6.675 11.263 1.00 91.94 211 SER A O 1
ATOM 1765 N N . THR A 1 212 ? 6.642 5.863 10.970 1.00 88.69 212 THR A N 1
ATOM 1766 C CA . THR A 1 212 ? 6.102 7.165 10.567 1.00 88.69 212 THR A CA 1
ATOM 1767 C C . THR A 1 212 ? 5.636 7.990 11.771 1.00 88.69 212 THR A C 1
ATOM 1769 O O . THR A 1 212 ? 4.722 7.566 12.471 1.00 88.69 212 THR A O 1
ATOM 1772 N N . PRO A 1 213 ? 6.163 9.211 11.996 1.00 87.50 213 PRO A N 1
ATOM 1773 C CA . PRO A 1 213 ? 5.717 10.061 13.104 1.00 87.50 213 PRO A CA 1
ATOM 1774 C C . PRO A 1 213 ? 4.412 10.819 12.806 1.00 87.50 213 PRO A C 1
ATOM 1776 O O . PRO A 1 213 ? 3.719 11.239 13.728 1.00 87.50 213 PRO A O 1
ATOM 1779 N N . LYS A 1 214 ? 4.062 11.010 11.526 1.00 91.00 214 LYS A N 1
ATOM 1780 C CA . LYS A 1 214 ? 2.862 11.751 11.107 1.00 91.00 214 LYS A CA 1
ATOM 1781 C C . LYS A 1 214 ? 1.599 10.903 11.292 1.00 91.00 214 LYS A C 1
ATOM 1783 O O . LYS A 1 214 ? 1.491 9.831 10.698 1.00 91.00 214 LYS A O 1
ATOM 1788 N N . VAL A 1 215 ? 0.624 11.416 12.045 1.00 90.12 215 VAL A N 1
ATOM 1789 C CA . VAL A 1 215 ? -0.635 10.711 12.361 1.00 90.12 215 VAL A CA 1
ATOM 1790 C C . VAL A 1 215 ? -1.441 10.375 11.103 1.00 90.12 215 VAL A C 1
ATOM 1792 O O . VAL A 1 215 ? -1.908 9.250 10.964 1.00 90.12 215 VAL A O 1
ATOM 1795 N N . GLU A 1 216 ? -1.538 11.294 10.140 1.00 90.31 216 GLU A N 1
ATOM 1796 C CA . GLU A 1 216 ? -2.256 11.068 8.872 1.00 90.31 216 GLU A CA 1
ATOM 1797 C C . GLU A 1 216 ? -1.711 9.852 8.111 1.00 90.31 216 GLU A C 1
ATOM 1799 O O . GLU A 1 216 ? -2.454 8.974 7.675 1.00 90.31 216 GLU A O 1
ATOM 1804 N N . MET A 1 217 ? -0.385 9.757 8.017 1.00 89.88 217 MET A N 1
ATOM 1805 C CA . MET A 1 217 ? 0.295 8.641 7.368 1.00 89.88 217 MET A CA 1
ATOM 1806 C C . MET A 1 217 ? 0.109 7.330 8.132 1.00 89.88 217 MET A C 1
ATOM 1808 O O . MET A 1 217 ? -0.121 6.295 7.506 1.00 89.88 217 MET A O 1
ATOM 1812 N N . LYS A 1 218 ? 0.171 7.363 9.471 1.00 91.19 218 LYS A N 1
ATOM 1813 C CA . LYS A 1 218 ? -0.151 6.197 10.305 1.00 91.19 218 LYS A CA 1
ATOM 1814 C C . LYS A 1 218 ? -1.575 5.717 10.048 1.00 91.19 218 LYS A C 1
ATOM 1816 O O . LYS A 1 218 ? -1.786 4.525 9.854 1.00 91.19 218 LYS A O 1
ATOM 1821 N N . CYS A 1 219 ? -2.532 6.641 9.982 1.00 92.94 219 CYS A N 1
ATOM 1822 C CA . CYS A 1 219 ? -3.933 6.341 9.705 1.00 92.94 219 CYS A CA 1
ATOM 1823 C C . CYS A 1 219 ? -4.121 5.712 8.320 1.00 92.94 219 CYS A C 1
ATOM 1825 O O . CYS A 1 219 ? -4.863 4.738 8.199 1.00 92.94 219 CYS A O 1
ATOM 1827 N N . MET A 1 220 ? -3.427 6.216 7.294 1.00 91.19 220 MET A N 1
ATOM 1828 C CA . MET A 1 220 ? -3.439 5.609 5.958 1.00 91.19 220 MET A CA 1
ATOM 1829 C C . MET A 1 220 ? -2.845 4.195 5.964 1.00 91.19 220 MET A C 1
ATOM 1831 O O . MET A 1 220 ? -3.435 3.287 5.378 1.00 91.19 220 MET A O 1
ATOM 1835 N N . CYS A 1 221 ? -1.725 3.978 6.663 1.00 92.88 221 CYS A N 1
ATOM 1836 C CA . CYS A 1 221 ? -1.122 2.648 6.787 1.00 92.88 221 CYS A CA 1
ATOM 1837 C C . CYS A 1 221 ? -2.055 1.681 7.531 1.00 92.88 221 CYS A C 1
ATOM 1839 O O . CYS A 1 221 ? -2.300 0.588 7.036 1.00 92.88 221 CYS A O 1
ATOM 1841 N N . LEU A 1 222 ? -2.652 2.092 8.656 1.00 93.69 222 LEU A N 1
ATOM 1842 C CA . LEU A 1 222 ? -3.629 1.286 9.403 1.00 93.69 222 LEU A CA 1
ATOM 1843 C C . LEU A 1 222 ? -4.860 0.941 8.563 1.00 93.69 222 LEU A C 1
ATOM 1845 O O . LEU A 1 222 ? -5.357 -0.186 8.607 1.00 93.69 222 LEU A O 1
ATOM 1849 N N . GLN A 1 223 ? -5.356 1.898 7.779 1.00 93.00 223 GLN A N 1
ATOM 1850 C CA . GLN A 1 223 ? -6.473 1.663 6.872 1.00 93.00 223 GLN A CA 1
ATOM 1851 C C . GLN A 1 223 ? -6.109 0.614 5.815 1.00 93.00 223 GLN A C 1
ATOM 1853 O O . GLN A 1 223 ? -6.886 -0.313 5.585 1.00 93.00 223 GLN A O 1
ATOM 1858 N N . ALA A 1 224 ? -4.928 0.721 5.208 1.00 91.38 224 ALA A N 1
ATOM 1859 C CA . ALA A 1 224 ? -4.462 -0.245 4.222 1.00 91.38 224 ALA A CA 1
ATOM 1860 C C . ALA A 1 224 ? -4.215 -1.623 4.842 1.00 91.38 224 ALA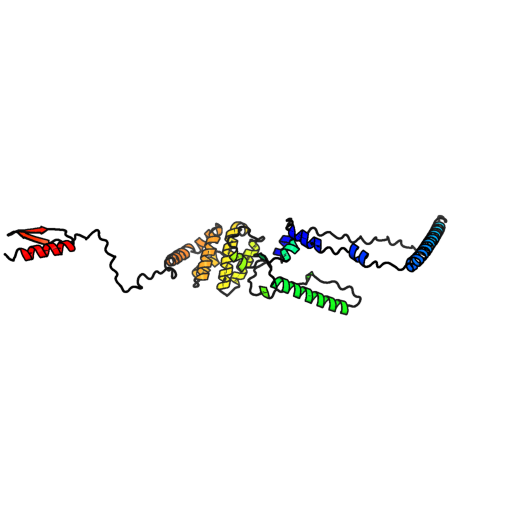 A C 1
ATOM 1862 O O . ALA A 1 224 ? -4.698 -2.617 4.310 1.00 91.38 224 ALA A O 1
ATOM 1863 N N . MET A 1 225 ? -3.575 -1.687 6.012 1.00 93.62 225 MET A N 1
ATOM 1864 C CA . MET A 1 225 ? -3.415 -2.924 6.782 1.00 93.62 225 MET A CA 1
ATOM 1865 C C . MET A 1 225 ? -4.765 -3.582 7.076 1.00 93.62 225 MET A C 1
ATOM 1867 O O . MET A 1 225 ? -4.890 -4.795 6.953 1.00 93.62 225 MET A O 1
ATOM 1871 N N . SER A 1 226 ? -5.799 -2.798 7.397 1.00 94.00 226 SER A N 1
ATOM 1872 C CA . SER A 1 226 ? -7.157 -3.315 7.616 1.00 94.00 226 SER A CA 1
ATOM 1873 C C . SER A 1 226 ? -7.759 -3.940 6.359 1.00 94.00 226 SER A C 1
ATOM 1875 O O . SER A 1 226 ? -8.430 -4.966 6.444 1.00 94.00 226 SER A O 1
ATOM 1877 N N . ILE A 1 227 ? -7.535 -3.338 5.189 1.00 90.31 227 ILE A N 1
ATOM 1878 C CA . ILE A 1 227 ? -8.019 -3.875 3.911 1.00 90.31 227 ILE A CA 1
ATOM 1879 C C . ILE A 1 227 ? -7.268 -5.163 3.566 1.00 90.31 227 ILE A C 1
ATOM 1881 O O . ILE A 1 227 ? -7.901 -6.181 3.301 1.00 90.31 227 ILE A O 1
ATOM 1885 N N . VAL A 1 228 ? -5.935 -5.134 3.628 1.00 91.06 228 VAL A N 1
ATOM 1886 C CA . VAL A 1 228 ? -5.076 -6.274 3.283 1.00 91.06 228 VAL A CA 1
ATOM 1887 C C . VAL A 1 228 ? -5.332 -7.449 4.220 1.00 91.06 228 VAL A C 1
ATOM 1889 O O . VAL A 1 228 ? -5.594 -8.551 3.750 1.00 91.06 228 VAL A O 1
ATOM 1892 N N . TYR A 1 229 ? -5.347 -7.217 5.536 1.00 93.56 229 TYR A N 1
ATOM 1893 C CA . TYR A 1 229 ? -5.648 -8.270 6.504 1.00 93.56 229 TYR A CA 1
ATOM 1894 C C . TYR A 1 229 ? -7.075 -8.789 6.335 1.00 93.56 229 TYR A C 1
ATOM 1896 O O . TYR A 1 229 ? -7.299 -9.988 6.356 1.00 93.56 229 TYR A O 1
ATOM 1904 N N . GLY A 1 230 ? -8.048 -7.906 6.092 1.00 91.81 230 GLY A N 1
ATOM 1905 C CA . GLY A 1 230 ? -9.432 -8.319 5.861 1.00 91.81 230 GLY A CA 1
ATOM 1906 C C . GLY A 1 230 ? -9.614 -9.256 4.662 1.00 91.81 230 GLY A C 1
ATOM 1907 O O . GLY A 1 230 ? -10.510 -10.092 4.705 1.00 91.81 230 GLY A O 1
ATOM 1908 N N . ARG A 1 231 ? -8.780 -9.127 3.621 1.00 88.94 231 ARG A N 1
ATOM 1909 C CA . ARG A 1 231 ? -8.822 -9.973 2.416 1.00 88.94 231 ARG A CA 1
ATOM 1910 C C . ARG A 1 231 ? -7.944 -11.224 2.520 1.00 88.94 231 ARG A C 1
ATOM 1912 O O . ARG A 1 231 ? -8.324 -12.261 1.999 1.00 88.94 231 ARG A O 1
ATOM 1919 N N . TYR A 1 232 ? -6.801 -11.131 3.200 1.00 90.19 232 TYR A N 1
ATOM 1920 C CA . TYR A 1 232 ? -5.752 -12.159 3.200 1.00 90.19 232 TYR A CA 1
ATOM 1921 C C . TYR A 1 232 ? -5.379 -12.659 4.604 1.00 90.19 232 TYR A C 1
ATOM 1923 O O . TYR A 1 232 ? -4.235 -13.044 4.842 1.00 90.19 232 TYR A O 1
ATOM 1931 N N . PHE A 1 233 ? -6.306 -12.639 5.569 1.00 92.25 233 PHE A N 1
ATOM 1932 C CA . PHE A 1 233 ? -6.005 -13.071 6.943 1.00 92.25 233 PHE A CA 1
ATOM 1933 C C . PHE A 1 233 ? -5.578 -14.546 7.030 1.00 92.25 233 PHE A C 1
ATOM 1935 O O . PHE A 1 233 ? -4.854 -14.897 7.959 1.00 92.25 233 PHE A O 1
ATOM 1942 N N . GLU A 1 234 ? -6.008 -15.398 6.091 1.00 91.19 234 GLU A N 1
ATOM 1943 C CA . GLU A 1 234 ? -5.604 -16.810 6.032 1.00 91.19 234 GLU A CA 1
ATOM 1944 C C . GLU A 1 234 ? -4.134 -16.961 5.622 1.00 91.19 234 GLU A C 1
ATOM 1946 O O . GLU A 1 234 ? -3.388 -17.670 6.295 1.00 91.19 234 GLU A O 1
ATOM 1951 N N . ASP A 1 235 ? -3.698 -16.230 4.590 1.00 91.56 235 ASP A N 1
ATOM 1952 C CA . ASP A 1 235 ? -2.308 -16.249 4.111 1.00 91.56 235 ASP A CA 1
ATOM 1953 C C . ASP A 1 235 ? -1.345 -15.570 5.093 1.00 91.56 235 ASP A C 1
ATOM 1955 O O . ASP A 1 235 ? -0.218 -16.021 5.291 1.00 91.56 235 ASP A O 1
ATOM 1959 N N . ILE A 1 236 ? -1.773 -14.457 5.699 1.00 93.75 236 ILE A N 1
ATOM 1960 C CA . ILE A 1 236 ? -0.947 -13.693 6.644 1.00 93.75 236 ILE A CA 1
ATOM 1961 C C . ILE A 1 236 ? -0.862 -14.420 7.990 1.00 93.75 236 ILE A C 1
ATOM 1963 O O . ILE A 1 236 ? 0.188 -14.431 8.636 1.00 93.75 236 ILE A O 1
ATOM 1967 N N . GLY A 1 237 ? -1.976 -15.015 8.420 1.00 93.69 237 GLY A N 1
ATOM 1968 C CA . GLY A 1 237 ? -2.092 -15.726 9.681 1.00 93.69 237 GLY A CA 1
ATOM 1969 C C . GLY A 1 237 ? -2.172 -14.802 10.909 1.00 93.69 237 GLY A C 1
ATOM 1970 O O . GLY A 1 237 ? -2.668 -13.669 10.832 1.00 93.69 237 GLY A O 1
ATOM 1971 N N . PRO A 1 238 ? -1.750 -15.286 12.092 1.00 95.00 238 PRO A N 1
ATOM 1972 C CA . PRO A 1 238 ? -1.858 -14.535 13.336 1.00 95.00 238 PRO A CA 1
ATOM 1973 C C . PRO A 1 238 ? -0.922 -13.327 13.357 1.00 95.00 238 PRO A C 1
ATOM 1975 O O . PRO A 1 238 ? 0.258 -13.426 13.024 1.00 95.00 238 PRO A O 1
ATOM 1978 N N . PHE A 1 239 ? -1.432 -12.197 13.836 1.00 96.00 239 PHE A N 1
ATOM 1979 C CA . PHE A 1 239 ? -0.660 -10.971 13.950 1.00 96.00 239 PHE A CA 1
ATOM 1980 C C . PHE A 1 239 ? 0.084 -10.931 15.290 1.00 96.00 239 PHE A C 1
ATOM 1982 O O . PHE A 1 239 ? -0.534 -10.834 16.354 1.00 96.00 239 PHE A O 1
ATOM 1989 N N . ALA A 1 240 ? 1.417 -11.003 15.235 1.00 93.44 240 ALA A N 1
ATOM 1990 C CA . ALA A 1 240 ? 2.275 -11.096 16.419 1.00 93.44 240 ALA A CA 1
ATOM 1991 C C . ALA A 1 240 ? 2.115 -9.901 17.374 1.00 93.44 240 ALA A C 1
ATOM 1993 O O . ALA A 1 240 ? 2.078 -10.078 18.589 1.00 93.44 240 ALA A O 1
ATOM 1994 N N . ASP A 1 241 ? 1.924 -8.700 16.830 1.00 95.25 241 ASP A N 1
ATOM 1995 C CA . ASP A 1 241 ? 1.876 -7.459 17.606 1.00 95.25 241 ASP A CA 1
ATOM 1996 C C . ASP A 1 241 ? 0.449 -7.013 17.958 1.00 95.25 241 ASP A C 1
ATOM 1998 O O . ASP A 1 241 ? 0.177 -5.832 18.185 1.00 95.25 241 ASP A O 1
ATOM 2002 N N . THR A 1 242 ? -0.490 -7.961 18.059 1.00 95.94 242 THR A N 1
ATOM 2003 C CA . THR A 1 242 ? -1.879 -7.674 18.464 1.00 95.94 242 THR A CA 1
ATOM 2004 C C . THR A 1 242 ? -1.932 -6.940 19.810 1.00 95.94 242 THR A C 1
ATOM 2006 O O . THR A 1 242 ? -2.653 -5.952 19.955 1.00 95.94 242 THR A O 1
ATOM 2009 N N . LYS A 1 243 ? -1.090 -7.347 20.768 1.00 95.19 243 LYS A N 1
ATOM 2010 C CA . LYS A 1 243 ? -0.902 -6.659 22.053 1.00 95.19 243 LYS A CA 1
ATOM 2011 C C . LYS A 1 243 ? -0.553 -5.180 21.883 1.00 95.19 243 LYS A C 1
ATOM 2013 O O . LYS A 1 243 ? -1.118 -4.333 22.573 1.00 95.19 243 LYS A O 1
ATOM 2018 N N . TYR A 1 244 ? 0.392 -4.871 20.996 1.00 95.94 244 TYR A N 1
ATOM 2019 C CA . TYR A 1 244 ? 0.854 -3.502 20.782 1.00 95.94 244 TYR A CA 1
ATOM 2020 C C . TYR A 1 244 ? -0.279 -2.619 20.254 1.00 95.94 244 TYR A C 1
ATOM 2022 O O . TYR A 1 244 ? -0.470 -1.517 20.756 1.00 95.94 244 TYR A O 1
ATOM 2030 N N . ILE A 1 245 ? -1.096 -3.131 19.329 1.00 96.56 245 ILE A N 1
ATOM 2031 C CA . ILE A 1 245 ? -2.261 -2.413 18.792 1.00 96.56 245 ILE A CA 1
ATOM 2032 C C . ILE A 1 245 ? -3.301 -2.118 19.879 1.00 96.56 245 ILE A C 1
ATOM 2034 O O . ILE A 1 245 ? -3.802 -0.997 19.948 1.00 96.56 245 ILE A O 1
ATOM 2038 N N . VAL A 1 246 ? -3.596 -3.084 20.758 1.00 96.44 246 VAL A N 1
ATOM 2039 C CA . VAL A 1 246 ? -4.528 -2.884 21.885 1.00 96.44 246 VAL A CA 1
ATOM 2040 C C . VAL A 1 246 ? -3.995 -1.833 22.861 1.00 96.44 246 VAL A C 1
ATOM 2042 O O . VAL A 1 246 ? -4.728 -0.932 23.261 1.00 96.44 246 VAL A O 1
ATOM 2045 N N . GLN A 1 247 ? -2.706 -1.897 23.204 1.00 95.50 247 GLN A N 1
ATOM 2046 C CA . GLN A 1 247 ? -2.068 -0.894 24.063 1.00 95.50 247 GLN A CA 1
ATOM 2047 C C . GLN A 1 247 ? -2.007 0.487 23.412 1.00 95.50 247 GLN A C 1
ATOM 2049 O O . GLN A 1 247 ? -2.091 1.498 24.107 1.00 95.50 247 GLN A O 1
ATOM 2054 N N . MET A 1 248 ? -1.841 0.541 22.090 1.00 94.62 248 MET A N 1
ATOM 2055 C CA . MET A 1 248 ? -1.868 1.797 21.360 1.00 94.62 248 MET A CA 1
ATOM 2056 C C . MET A 1 248 ? -3.270 2.403 21.416 1.00 94.62 248 MET A C 1
ATOM 2058 O O . MET A 1 248 ? -3.389 3.566 21.779 1.00 94.62 248 MET A O 1
ATOM 2062 N N . LEU A 1 249 ? -4.322 1.602 21.195 1.00 95.50 249 LEU A N 1
ATOM 2063 C CA . LEU A 1 249 ? -5.713 2.053 21.295 1.00 95.50 249 LEU A CA 1
ATOM 2064 C C . LEU A 1 249 ? -6.047 2.656 22.669 1.00 95.50 249 LEU A C 1
ATOM 2066 O O . LEU A 1 249 ? -6.721 3.680 22.721 1.00 95.50 249 LEU A O 1
ATOM 2070 N N . ASP A 1 250 ? -5.558 2.054 23.755 1.00 94.69 250 ASP A N 1
ATOM 2071 C CA . ASP A 1 250 ? -5.756 2.544 25.131 1.00 94.69 250 ASP A CA 1
ATOM 2072 C C . ASP A 1 250 ? -5.110 3.924 25.368 1.00 94.69 250 ASP A C 1
ATOM 2074 O O . ASP A 1 250 ? -5.595 4.731 26.156 1.00 94.69 250 ASP A O 1
ATOM 2078 N N . ARG A 1 251 ? -4.000 4.215 24.675 1.00 93.81 251 ARG A N 1
ATOM 2079 C CA . ARG A 1 251 ? -3.205 5.444 24.856 1.00 93.81 251 ARG A CA 1
ATOM 2080 C C . ARG A 1 251 ? -3.508 6.532 23.830 1.00 93.81 251 ARG A C 1
ATOM 2082 O O . ARG A 1 251 ? -3.069 7.668 24.008 1.00 93.81 251 ARG A O 1
ATOM 2089 N N . THR A 1 252 ? -4.187 6.198 22.738 1.00 92.12 252 THR A N 1
ATOM 2090 C CA . THR A 1 252 ? -4.449 7.136 21.648 1.00 92.12 252 THR A CA 1
ATOM 2091 C C . THR A 1 252 ? -5.460 8.202 22.073 1.00 92.12 252 THR A C 1
ATOM 2093 O O . THR A 1 252 ? -6.603 7.906 22.417 1.00 92.12 252 THR A O 1
ATOM 2096 N N . CYS A 1 253 ? -5.060 9.470 21.953 1.00 88.94 253 CYS A N 1
ATOM 2097 C CA . CYS A 1 253 ? -5.945 10.625 22.137 1.00 88.94 253 CYS A CA 1
ATOM 2098 C C . CYS A 1 253 ? -6.522 11.155 20.812 1.00 88.94 253 CYS A C 1
ATOM 2100 O O . CYS A 1 253 ? -7.504 11.898 20.823 1.00 88.94 253 CYS A O 1
ATOM 2102 N N . ASP A 1 254 ? -5.915 10.801 19.675 1.00 91.88 254 ASP A N 1
ATOM 2103 C CA . ASP A 1 254 ? -6.356 11.258 18.358 1.00 91.88 254 ASP A CA 1
ATOM 2104 C C . ASP A 1 254 ? -7.597 10.491 17.880 1.00 91.88 254 ASP A C 1
ATOM 2106 O O . ASP A 1 254 ? -7.637 9.259 17.879 1.00 91.88 254 ASP A O 1
ATOM 2110 N N . ARG A 1 255 ? -8.633 11.225 17.458 1.00 89.44 255 ARG A N 1
ATOM 2111 C CA . ARG A 1 255 ? -9.914 10.622 17.066 1.00 89.44 255 ARG A CA 1
ATOM 2112 C C . ARG A 1 255 ? -9.783 9.777 15.799 1.00 89.44 255 ARG A C 1
ATOM 2114 O O . ARG A 1 255 ? -10.397 8.717 15.727 1.00 89.44 255 ARG A O 1
ATOM 2121 N N . MET A 1 256 ? -8.994 10.228 14.824 1.00 91.25 256 MET A N 1
ATOM 2122 C CA . MET A 1 256 ? -8.837 9.531 13.550 1.00 91.25 256 MET A CA 1
ATOM 2123 C C . MET A 1 256 ? -8.028 8.247 13.733 1.00 91.25 256 MET A C 1
ATOM 2125 O O . MET A 1 256 ? -8.461 7.189 13.281 1.00 91.25 256 MET A O 1
ATOM 2129 N N . GLU A 1 257 ? -6.897 8.315 14.435 1.00 93.62 257 GLU A N 1
ATOM 2130 C CA . GLU A 1 257 ? -6.059 7.151 14.740 1.00 93.62 257 GLU A CA 1
ATOM 2131 C C . GLU A 1 257 ? -6.844 6.108 15.537 1.00 93.62 257 GLU A C 1
ATOM 2133 O O . GLU A 1 257 ? -6.824 4.927 15.190 1.00 93.62 257 GLU A O 1
ATOM 2138 N N . ARG A 1 258 ? -7.618 6.546 16.535 1.00 93.88 258 ARG A N 1
ATOM 2139 C CA . ARG A 1 258 ? -8.493 5.672 17.319 1.00 93.88 258 ARG A CA 1
ATOM 2140 C C . ARG A 1 258 ? -9.505 4.942 16.442 1.00 93.88 258 ARG A C 1
ATOM 2142 O O . ARG A 1 258 ? -9.620 3.721 16.534 1.00 93.88 258 ARG A O 1
ATOM 2149 N N . ASP A 1 259 ? -10.197 5.657 15.558 1.00 92.69 259 ASP A N 1
ATOM 2150 C CA . ASP A 1 259 ? -11.180 5.053 14.655 1.00 92.69 259 ASP A CA 1
ATOM 2151 C C . ASP A 1 259 ? -10.513 4.041 13.702 1.00 92.69 259 ASP A C 1
ATOM 2153 O O . ASP A 1 259 ? -11.067 2.968 13.445 1.00 92.69 259 ASP A O 1
ATOM 2157 N N . ARG A 1 260 ? -9.296 4.328 13.215 1.00 95.25 260 ARG A N 1
ATOM 2158 C CA . ARG A 1 260 ? -8.520 3.395 12.378 1.00 95.25 260 ARG A CA 1
ATOM 2159 C C . ARG A 1 260 ? -8.031 2.170 13.144 1.00 95.25 260 ARG A C 1
ATOM 2161 O O . ARG A 1 260 ? -8.071 1.074 12.591 1.00 95.25 260 ARG A O 1
ATOM 2168 N N . LEU A 1 261 ? -7.625 2.318 14.402 1.00 96.12 261 LEU A N 1
ATOM 2169 C CA . LEU A 1 261 ? -7.228 1.195 15.252 1.00 96.12 261 LEU A CA 1
ATOM 2170 C C . LEU A 1 261 ? -8.397 0.266 15.556 1.00 96.12 261 LEU A C 1
ATOM 2172 O O . LEU A 1 261 ? -8.250 -0.950 15.459 1.00 96.12 261 LEU A O 1
ATOM 2176 N N . VAL A 1 262 ? -9.569 0.825 15.862 1.00 95.44 262 VAL A N 1
ATOM 2177 C CA . VAL A 1 262 ? -10.791 0.035 16.064 1.00 95.44 262 VAL A CA 1
ATOM 2178 C C . VAL A 1 262 ? -11.170 -0.701 14.775 1.00 95.44 262 VAL A C 1
ATOM 2180 O O . VAL A 1 262 ? -11.470 -1.896 14.816 1.00 95.44 262 VAL A O 1
ATOM 2183 N N . GLN A 1 263 ? -11.093 -0.035 13.616 1.00 95.19 263 GLN A N 1
ATOM 2184 C CA . GLN A 1 263 ? -11.298 -0.685 12.316 1.00 95.19 263 GLN A CA 1
ATOM 2185 C C . GLN A 1 263 ? -10.301 -1.825 12.084 1.00 95.19 263 GLN A C 1
ATOM 2187 O O . GLN A 1 263 ? -10.707 -2.896 11.633 1.00 95.19 263 GLN A O 1
ATOM 2192 N N . PHE A 1 264 ? -9.028 -1.642 12.425 1.00 96.88 264 PHE A N 1
ATOM 2193 C CA . PHE A 1 264 ? -8.024 -2.687 12.258 1.00 96.88 264 PHE A CA 1
ATOM 2194 C C . PHE A 1 264 ? -8.254 -3.869 13.205 1.00 96.88 264 PHE A C 1
ATOM 2196 O O . PHE A 1 264 ? -8.260 -5.018 12.763 1.00 96.88 264 PHE A O 1
ATOM 2203 N N . LEU A 1 265 ? -8.560 -3.608 14.479 1.00 96.56 265 LEU A N 1
ATOM 2204 C CA . LEU A 1 265 ? -8.927 -4.644 15.449 1.00 96.56 265 LEU A CA 1
ATOM 2205 C C . LEU A 1 265 ? -10.141 -5.453 14.983 1.00 96.56 265 LEU A C 1
ATOM 2207 O O . LEU A 1 265 ? -10.133 -6.676 15.104 1.00 96.56 265 LEU A O 1
ATOM 2211 N N . SER A 1 266 ? -11.137 -4.807 14.362 1.00 95.94 266 SER A N 1
ATOM 2212 C CA . SER A 1 266 ? -12.293 -5.502 13.773 1.00 95.94 266 SER A CA 1
ATOM 2213 C C . SER A 1 266 ? -11.920 -6.506 12.671 1.00 95.94 266 SER A C 1
ATOM 2215 O O . SER A 1 266 ? -12.699 -7.406 12.367 1.00 95.94 266 SER A O 1
ATOM 2217 N N . LYS A 1 267 ? -10.733 -6.370 12.066 1.00 96.44 267 LYS A N 1
ATOM 2218 C CA . LYS A 1 267 ? -10.184 -7.323 11.093 1.00 96.44 267 LYS A CA 1
ATOM 2219 C C . LYS A 1 267 ? -9.267 -8.343 11.752 1.00 96.44 267 LYS A C 1
ATOM 2221 O O . LYS A 1 267 ? -9.313 -9.508 11.377 1.00 96.44 267 LYS A O 1
ATOM 2226 N N . LEU A 1 268 ? -8.510 -7.960 12.780 1.00 96.62 268 LEU A N 1
ATOM 2227 C CA . LEU A 1 268 ? -7.676 -8.896 13.539 1.00 96.62 268 LEU A CA 1
ATOM 2228 C C . LEU A 1 268 ? -8.491 -10.019 14.194 1.00 96.62 268 LEU A C 1
ATOM 2230 O O . LEU A 1 268 ? -7.997 -11.144 14.259 1.00 96.62 268 LEU A O 1
ATOM 2234 N N . ILE A 1 269 ? -9.736 -9.755 14.611 1.00 96.06 269 ILE A N 1
ATOM 2235 C CA . ILE A 1 269 ? -10.625 -10.775 15.200 1.00 96.06 269 ILE A CA 1
ATOM 2236 C C . ILE A 1 269 ? -11.028 -11.900 14.232 1.00 96.06 269 ILE A C 1
ATOM 2238 O O . ILE A 1 269 ? -11.549 -12.913 14.691 1.00 96.06 269 ILE A O 1
ATOM 2242 N N . LEU A 1 270 ? -10.772 -11.760 12.923 1.00 96.00 270 LEU A N 1
ATOM 2243 C CA . LEU A 1 270 ? -10.998 -12.838 11.952 1.00 96.00 270 LEU A CA 1
ATOM 2244 C C . LEU A 1 270 ? -10.142 -14.073 12.271 1.00 96.00 270 LEU A C 1
ATOM 2246 O O . LEU A 1 270 ? -10.569 -15.200 12.033 1.00 96.00 270 LEU A O 1
ATOM 2250 N N . HIS A 1 271 ? -8.962 -13.879 12.868 1.00 96.44 271 HIS A N 1
ATOM 2251 C CA . HIS A 1 271 ? -8.075 -14.972 13.247 1.00 96.44 271 HIS A CA 1
ATOM 2252 C C . HIS A 1 271 ? -8.146 -15.264 14.756 1.00 96.44 271 HIS A C 1
ATOM 2254 O O . HIS A 1 271 ? -7.827 -14.420 15.598 1.00 96.44 271 HIS A O 1
ATOM 2260 N N . ARG A 1 272 ? -8.477 -16.511 15.122 1.00 95.69 272 ARG A N 1
ATOM 2261 C CA . ARG A 1 272 ? -8.741 -16.931 16.515 1.00 95.69 272 ARG A CA 1
ATOM 2262 C C . ARG A 1 272 ? -7.607 -16.613 17.500 1.00 95.69 272 ARG A C 1
ATOM 2264 O O . ARG A 1 272 ? -7.877 -16.246 18.641 1.00 95.69 272 ARG A O 1
ATOM 2271 N N . ARG A 1 273 ? -6.342 -16.746 17.086 1.00 95.25 273 ARG A N 1
ATOM 2272 C CA . ARG A 1 273 ? -5.186 -16.453 17.960 1.00 95.25 273 ARG A CA 1
ATOM 2273 C C . ARG A 1 273 ? -5.132 -14.980 18.382 1.00 95.25 273 ARG A C 1
ATOM 2275 O O . ARG A 1 273 ? -4.848 -14.707 19.540 1.00 95.25 273 ARG A O 1
ATOM 2282 N N . ASN A 1 274 ? -5.481 -14.056 17.488 1.00 96.19 274 ASN A N 1
ATOM 2283 C CA . ASN A 1 274 ? -5.498 -12.628 17.806 1.00 96.19 274 ASN A CA 1
ATOM 2284 C C . ASN A 1 274 ? -6.624 -12.305 18.792 1.00 96.19 274 ASN A C 1
ATOM 2286 O O . ASN A 1 274 ? -6.450 -11.465 19.664 1.00 96.19 274 ASN A O 1
ATOM 2290 N N . VAL A 1 275 ? -7.768 -12.997 18.695 1.00 96.31 275 VAL A N 1
ATOM 2291 C CA . VAL A 1 275 ? -8.867 -12.846 19.663 1.00 96.31 275 VAL A CA 1
ATOM 2292 C C . VAL A 1 275 ? -8.382 -13.174 21.074 1.00 96.31 275 VAL A C 1
ATOM 2294 O O . VAL A 1 275 ? -8.655 -12.410 21.993 1.00 96.31 275 VAL A O 1
ATOM 2297 N N . SER A 1 276 ? -7.621 -14.262 21.243 1.00 95.88 276 SER A N 1
ATOM 2298 C CA . SER A 1 276 ? -7.044 -14.628 22.545 1.00 95.88 276 SER A CA 1
ATOM 2299 C C . SER A 1 276 ? -6.173 -13.507 23.119 1.00 95.88 276 SER A C 1
ATOM 2301 O O . SER A 1 276 ? -6.352 -13.133 24.273 1.00 95.88 276 SER A O 1
ATOM 2303 N N . GLU A 1 277 ? -5.296 -12.924 22.299 1.00 95.38 277 GLU A N 1
ATOM 2304 C CA . GLU A 1 277 ? -4.447 -11.794 22.700 1.00 95.38 277 GLU A CA 1
ATOM 2305 C C . GLU A 1 277 ? -5.288 -10.560 23.074 1.00 95.38 277 GLU A C 1
ATOM 2307 O O . GLU A 1 277 ? -5.056 -9.928 24.101 1.00 95.38 277 GLU A O 1
ATOM 2312 N N . ILE A 1 278 ? -6.316 -10.219 22.288 1.00 96.25 278 ILE A N 1
ATOM 2313 C CA . ILE A 1 278 ? -7.195 -9.072 22.581 1.00 96.25 278 ILE A CA 1
ATOM 2314 C C . ILE A 1 278 ? -7.902 -9.250 23.932 1.00 96.25 278 ILE A C 1
ATOM 2316 O O . ILE A 1 278 ? -8.043 -8.283 24.682 1.00 96.25 278 ILE A O 1
ATOM 2320 N N . LEU A 1 279 ? -8.341 -10.470 24.255 1.00 95.50 279 LEU A N 1
ATOM 2321 C CA . LEU A 1 279 ? -8.973 -10.784 25.537 1.00 95.50 279 LEU A CA 1
ATOM 2322 C C . LEU A 1 279 ? -7.987 -10.660 26.704 1.00 95.50 279 LEU A C 1
ATOM 2324 O O . LEU A 1 279 ? -8.321 -10.047 27.716 1.00 95.50 279 LEU A O 1
ATOM 2328 N N . GLU A 1 280 ? -6.778 -11.201 26.549 1.00 95.62 280 GLU A N 1
ATOM 2329 C CA . GLU A 1 280 ? -5.737 -11.194 27.582 1.00 95.62 280 GLU A CA 1
ATOM 2330 C C . GLU A 1 280 ? -5.268 -9.772 27.929 1.00 95.62 280 GLU A C 1
ATOM 2332 O O . GLU A 1 280 ? -5.064 -9.443 29.097 1.00 95.62 280 GLU A O 1
ATOM 2337 N N . TRP A 1 281 ? -5.183 -8.886 26.933 1.00 94.00 281 TRP A N 1
ATOM 2338 C CA . TRP A 1 281 ? -4.720 -7.505 27.108 1.00 94.00 281 TRP A CA 1
ATOM 2339 C C . TRP A 1 281 ? -5.845 -6.495 27.390 1.00 94.00 281 TRP A C 1
ATOM 2341 O O . TRP A 1 281 ? -5.692 -5.307 27.111 1.00 94.00 281 TRP A O 1
ATOM 2351 N N . ASN A 1 282 ? -6.963 -6.937 27.979 1.00 93.56 282 ASN A N 1
ATOM 2352 C CA . ASN A 1 282 ? -8.111 -6.098 28.362 1.00 93.56 282 ASN A CA 1
ATOM 2353 C C . ASN A 1 282 ? -8.765 -5.324 27.201 1.00 93.56 282 ASN A C 1
ATOM 2355 O O . ASN A 1 282 ? -9.404 -4.292 27.424 1.00 93.56 282 ASN A O 1
ATOM 2359 N N . GLY A 1 283 ? -8.669 -5.825 25.967 1.00 93.12 283 GLY A N 1
ATOM 2360 C CA . GLY A 1 283 ? -9.250 -5.173 24.793 1.00 93.12 283 GLY A CA 1
ATOM 2361 C C . GLY A 1 283 ? -10.762 -4.962 24.907 1.00 93.12 283 GLY A C 1
ATOM 2362 O O . GLY A 1 283 ? -11.261 -3.917 24.500 1.00 93.12 283 GLY A O 1
ATOM 2363 N N . ILE A 1 284 ? -11.494 -5.891 25.540 1.00 93.94 284 ILE A N 1
ATOM 2364 C CA . ILE A 1 284 ? -12.940 -5.730 25.783 1.00 93.94 284 ILE A CA 1
ATOM 2365 C C . ILE A 1 284 ? -13.223 -4.507 26.657 1.00 93.94 284 ILE A C 1
ATOM 2367 O O . ILE A 1 284 ? -14.114 -3.733 26.323 1.00 93.94 284 ILE A O 1
ATOM 2371 N N . ARG A 1 285 ? -12.478 -4.316 27.755 1.00 94.94 285 ARG A N 1
ATOM 2372 C CA . ARG A 1 285 ? -12.674 -3.170 28.657 1.00 94.94 285 ARG A CA 1
ATOM 2373 C C . ARG A 1 285 ? -12.550 -1.859 27.880 1.00 94.94 285 ARG A C 1
ATOM 2375 O O . ARG A 1 285 ? -13.448 -1.027 27.954 1.00 94.94 285 ARG A O 1
ATOM 2382 N N . ILE A 1 286 ? -11.488 -1.734 27.082 1.00 94.00 286 ILE A N 1
ATOM 2383 C CA . ILE A 1 286 ? -11.225 -0.552 26.251 1.00 94.00 286 ILE A CA 1
ATOM 2384 C C . ILE A 1 286 ? -12.371 -0.334 25.253 1.00 94.00 286 ILE A C 1
ATOM 2386 O O . ILE A 1 286 ? -12.891 0.770 25.134 1.00 94.00 286 ILE A O 1
ATOM 2390 N N . LEU A 1 287 ? -12.823 -1.384 24.560 1.00 93.44 287 LEU A N 1
ATOM 2391 C CA . LEU A 1 287 ? -13.926 -1.277 23.599 1.00 93.44 287 LEU A CA 1
ATOM 2392 C C . LEU A 1 287 ? -15.259 -0.888 24.259 1.00 93.44 287 LEU A C 1
ATOM 2394 O O . LEU A 1 287 ? -16.011 -0.109 23.678 1.00 93.44 287 LEU A O 1
ATOM 2398 N N . VAL A 1 288 ? -15.550 -1.387 25.465 1.00 93.00 288 VAL A N 1
ATOM 2399 C CA . VAL A 1 288 ? -16.750 -1.011 26.233 1.00 93.00 288 VAL A CA 1
ATOM 2400 C C . VAL A 1 288 ? -16.682 0.454 26.664 1.00 93.00 288 VAL A C 1
ATOM 2402 O O . VAL A 1 288 ? -17.666 1.175 26.510 1.00 93.00 288 VAL A O 1
ATOM 2405 N N . GLU A 1 289 ? -15.525 0.923 27.134 1.00 89.81 289 GLU A N 1
ATOM 2406 C CA . GLU A 1 289 ? -15.305 2.341 27.444 1.00 89.81 289 GLU A CA 1
ATOM 2407 C C . GLU A 1 289 ? -15.514 3.213 26.197 1.00 89.81 289 GLU A C 1
ATOM 2409 O O . GLU A 1 289 ? -16.253 4.196 26.245 1.00 89.81 289 GLU A O 1
ATOM 2414 N N . LEU A 1 290 ? -14.967 2.814 25.045 1.00 89.56 290 LEU A N 1
ATOM 2415 C CA . LEU A 1 290 ? -15.175 3.519 23.777 1.00 89.56 290 LEU A CA 1
ATOM 2416 C C . LEU A 1 290 ? -16.631 3.488 23.300 1.00 89.56 290 LEU A C 1
ATOM 2418 O O . LEU A 1 290 ? -17.096 4.466 22.715 1.00 89.56 290 LEU A O 1
ATOM 2422 N N . MET A 1 291 ? -17.377 2.416 23.572 1.00 86.69 291 MET A N 1
ATOM 2423 C CA . MET A 1 291 ? -18.798 2.320 23.229 1.00 86.69 291 MET A CA 1
ATOM 2424 C C . MET A 1 291 ? -19.628 3.394 23.944 1.00 86.69 291 MET A C 1
ATOM 2426 O O . MET A 1 291 ? -20.564 3.927 23.352 1.00 86.69 291 MET A O 1
ATOM 2430 N N . THR A 1 292 ? -19.253 3.797 25.164 1.00 83.19 292 THR A N 1
ATOM 2431 C CA . THR A 1 292 ? -19.919 4.919 25.858 1.00 83.19 292 THR A CA 1
ATOM 2432 C C . THR A 1 292 ? -19.781 6.249 25.103 1.00 83.19 292 THR A C 1
ATOM 2434 O O . THR A 1 292 ? -20.640 7.123 25.216 1.00 83.19 292 THR A O 1
ATOM 2437 N N . LEU A 1 293 ? -18.754 6.384 24.255 1.00 80.38 293 LEU A N 1
ATOM 2438 C CA . LEU A 1 293 ? -18.522 7.556 23.409 1.00 80.38 293 LEU A CA 1
ATOM 2439 C C . LEU A 1 293 ? -19.301 7.512 22.085 1.00 80.38 293 LEU A C 1
ATOM 2441 O O . LEU A 1 293 ? -19.333 8.518 21.375 1.00 80.38 293 LEU A O 1
ATOM 2445 N N . ALA A 1 294 ? -19.950 6.393 21.740 1.00 69.75 294 ALA A N 1
ATOM 2446 C CA . ALA A 1 294 ? -20.703 6.253 20.491 1.00 69.75 294 ALA A CA 1
ATOM 2447 C C . ALA A 1 294 ? -21.896 7.225 20.405 1.00 69.75 294 ALA A C 1
ATOM 2449 O O . ALA A 1 294 ? -22.302 7.618 19.314 1.00 69.75 294 ALA A O 1
ATOM 2450 N N . HIS A 1 295 ? -22.424 7.672 21.550 1.00 67.38 295 HIS A N 1
ATOM 2451 C CA . HIS A 1 295 ? -23.512 8.653 21.620 1.00 67.38 295 HIS A CA 1
ATOM 2452 C C . HIS A 1 295 ? -23.037 10.114 21.488 1.00 67.38 295 HIS A C 1
ATOM 2454 O O . HIS A 1 295 ? -23.849 11.008 21.264 1.00 67.38 295 HIS A O 1
ATOM 2460 N N . LEU A 1 296 ? -21.725 10.372 21.554 1.00 62.72 296 LEU A N 1
ATOM 2461 C CA . LEU A 1 296 ? -21.092 11.696 21.453 1.00 62.72 296 LEU A CA 1
ATOM 2462 C C . LEU A 1 296 ? -20.824 12.091 19.983 1.00 62.72 296 LEU A C 1
ATOM 2464 O O . LEU A 1 296 ? -19.731 12.523 19.591 1.00 62.72 296 LEU A O 1
ATOM 2468 N N . HIS A 1 297 ? -21.834 11.910 19.129 1.00 55.66 297 HIS A N 1
ATOM 2469 C CA . HIS A 1 297 ? -21.784 12.321 17.727 1.00 55.66 297 HIS A CA 1
ATOM 2470 C C . HIS A 1 297 ? -21.860 13.851 17.622 1.00 55.66 297 HIS A C 1
ATOM 2472 O O . HIS A 1 297 ? -22.935 14.439 17.668 1.00 55.66 297 HIS A O 1
ATOM 2478 N N . THR A 1 298 ? -20.725 14.513 17.399 1.00 57.31 298 THR A N 1
ATOM 2479 C CA . THR A 1 298 ? -20.670 15.959 17.115 1.00 57.31 298 THR A CA 1
ATOM 2480 C C . THR A 1 298 ? -21.284 16.331 15.759 1.00 57.31 298 THR A C 1
ATOM 2482 O O . THR A 1 298 ? -21.654 17.479 15.555 1.00 57.31 298 THR A O 1
ATOM 2485 N N . SER A 1 299 ? -21.449 15.374 14.839 1.00 53.12 299 SER A N 1
ATOM 2486 C CA . SER A 1 299 ? -22.056 15.573 13.511 1.00 53.12 299 SER A CA 1
ATOM 2487 C C . SER A 1 299 ? -23.575 15.350 13.456 1.00 53.12 299 SER A C 1
ATOM 2489 O O . SER A 1 299 ? -24.207 15.696 12.463 1.00 53.12 299 SER A O 1
ATOM 2491 N N . ARG A 1 300 ? -24.171 14.777 14.511 1.00 51.50 300 ARG A N 1
ATOM 2492 C CA . ARG A 1 300 ? -25.628 14.582 14.663 1.00 51.50 300 ARG A CA 1
ATOM 2493 C C . ARG A 1 300 ? -26.150 15.105 15.997 1.00 51.50 300 ARG A C 1
ATOM 2495 O O . ARG A 1 300 ? -27.239 14.723 16.415 1.00 51.50 300 ARG A O 1
ATOM 2502 N N . ALA A 1 301 ? -25.403 15.980 16.665 1.00 47.53 301 ALA A N 1
ATOM 2503 C CA . ALA A 1 301 ? -25.962 16.767 17.747 1.00 47.53 301 ALA A CA 1
ATOM 2504 C C . ALA A 1 301 ? -26.976 17.739 17.127 1.00 47.53 301 ALA A C 1
ATOM 2506 O O . ALA A 1 301 ? -26.664 18.891 16.837 1.00 47.53 301 ALA A O 1
ATOM 2507 N N . THR A 1 302 ? -28.198 17.263 16.884 1.00 50.34 302 THR A N 1
ATOM 2508 C CA . THR A 1 302 ? -29.361 18.137 16.837 1.00 50.34 302 THR A CA 1
ATOM 2509 C C . THR A 1 302 ? -29.405 18.774 18.210 1.00 50.34 302 THR A C 1
ATOM 2511 O O . THR A 1 302 ? -29.829 18.134 19.168 1.00 50.34 302 THR A O 1
ATOM 2514 N N . VAL A 1 303 ? -28.854 19.978 18.338 1.00 53.56 303 VAL A N 1
ATOM 2515 C CA . VAL A 1 303 ? -28.986 20.774 19.552 1.00 53.56 303 VAL A CA 1
ATOM 2516 C C . VAL A 1 303 ? -30.495 20.944 19.738 1.00 53.56 303 VAL A C 1
ATOM 2518 O O . VAL A 1 303 ? -31.096 21.662 18.940 1.00 53.56 303 VAL A O 1
ATOM 2521 N N . PRO A 1 304 ? -31.153 20.311 20.729 1.00 53.34 304 PRO A N 1
ATOM 2522 C CA . PRO A 1 304 ? -32.610 20.400 20.870 1.00 53.34 304 PRO A CA 1
ATOM 2523 C C . PRO A 1 304 ? -33.056 21.787 21.366 1.00 53.34 304 PRO A C 1
ATOM 2525 O O . PRO A 1 304 ? -34.190 21.963 21.788 1.00 53.34 304 PRO A O 1
ATOM 2528 N N . ALA A 1 305 ? -32.144 22.760 21.382 1.00 54.78 305 ALA A N 1
ATOM 2529 C CA . ALA A 1 305 ? -32.263 24.021 22.092 1.00 54.78 305 ALA A CA 1
ATOM 2530 C C . ALA A 1 305 ? -31.572 25.173 21.334 1.00 54.78 305 ALA A C 1
ATOM 2532 O O . ALA A 1 305 ? -30.859 25.978 21.921 1.00 54.78 305 ALA A O 1
ATOM 2533 N N . GLN A 1 306 ? -31.771 25.265 20.016 1.00 50.97 306 GLN A N 1
ATOM 2534 C CA . GLN A 1 306 ? -31.618 26.533 19.275 1.00 50.97 306 GLN A CA 1
ATOM 2535 C C . GLN A 1 306 ? -32.982 27.216 19.081 1.00 50.97 306 GLN A C 1
ATOM 2537 O O . GLN A 1 306 ? -33.233 27.898 18.096 1.00 50.97 306 GLN A O 1
ATOM 2542 N N . SER A 1 307 ? -33.880 27.024 20.042 1.00 55.22 307 SER A N 1
ATOM 2543 C CA . SER A 1 307 ? -35.104 27.790 20.162 1.00 55.22 307 SER A CA 1
ATOM 2544 C C . SER A 1 307 ? -35.321 28.062 21.645 1.00 55.22 307 SER A C 1
ATOM 2546 O O . SER A 1 307 ? -35.692 27.170 22.400 1.00 55.22 307 SER A O 1
ATOM 2548 N N . ASN A 1 308 ? -35.098 29.305 22.071 1.00 55.31 308 ASN A N 1
ATOM 2549 C CA . ASN A 1 308 ? -35.643 29.805 23.338 1.00 55.31 308 ASN A CA 1
ATOM 2550 C C . ASN A 1 308 ? -37.170 30.019 23.243 1.00 55.31 308 ASN A C 1
ATOM 2552 O O . ASN A 1 308 ? -37.762 30.647 24.118 1.00 55.31 308 ASN A O 1
ATOM 2556 N N . VAL A 1 309 ? -37.812 29.535 22.175 1.00 62.31 309 VAL A N 1
ATOM 2557 C CA . VAL A 1 309 ? -39.259 29.538 22.010 1.00 62.31 309 VAL A CA 1
ATOM 2558 C C . VAL A 1 309 ? -39.773 28.209 22.541 1.00 62.31 309 VAL A C 1
ATOM 2560 O O . VAL A 1 309 ? -39.543 27.149 21.959 1.00 62.31 309 VAL A O 1
ATOM 2563 N N . ILE A 1 310 ? -40.473 28.273 23.671 1.00 57.03 310 ILE A N 1
ATOM 2564 C CA . ILE A 1 310 ? -41.324 27.183 24.140 1.00 57.03 310 ILE A CA 1
ATOM 2565 C C . ILE A 1 310 ? -42.521 27.142 23.184 1.00 57.03 310 ILE A C 1
ATOM 2567 O O . ILE A 1 310 ? -43.550 27.770 23.427 1.00 57.03 310 ILE A O 1
ATOM 2571 N N . GLU A 1 311 ? -42.371 26.460 22.053 1.00 56.81 311 GLU A N 1
ATOM 2572 C CA . GLU A 1 311 ? -43.511 26.097 21.218 1.00 56.81 311 GLU A CA 1
ATOM 2573 C C . GLU A 1 311 ? -44.215 24.925 21.905 1.00 56.81 311 GLU A C 1
ATOM 2575 O O . GLU A 1 311 ? -43.727 23.794 21.922 1.00 56.81 311 GLU A O 1
ATOM 2580 N N . GLY A 1 312 ? -45.349 25.214 22.549 1.00 52.72 312 GLY A N 1
ATOM 2581 C CA . GLY A 1 312 ? -46.263 24.170 23.004 1.00 52.72 312 GLY A CA 1
ATOM 2582 C C . GLY A 1 312 ? -46.702 23.320 21.805 1.00 52.72 312 GLY A C 1
ATOM 2583 O O . GLY A 1 312 ? -46.830 23.865 20.704 1.00 52.72 312 GLY A O 1
ATOM 2584 N N . PRO A 1 313 ? -46.922 22.002 21.975 1.00 50.69 313 PRO A N 1
ATOM 2585 C CA . PRO A 1 313 ? -47.308 21.140 20.867 1.00 50.69 313 PRO A CA 1
ATOM 2586 C C . PRO A 1 313 ? -48.529 21.741 20.175 1.00 50.69 313 PRO A C 1
ATOM 2588 O O . PRO A 1 313 ? -49.509 22.093 20.837 1.00 50.69 313 PRO A O 1
ATOM 2591 N N . ALA A 1 314 ? -48.442 21.888 18.851 1.00 50.53 314 ALA A N 1
ATOM 2592 C CA . ALA A 1 314 ? -49.531 22.361 18.015 1.00 50.53 314 ALA A CA 1
ATOM 2593 C C . ALA A 1 314 ? -50.745 21.456 18.242 1.00 50.53 314 ALA A C 1
ATOM 2595 O O . ALA A 1 314 ? -50.815 20.346 17.724 1.00 50.53 314 ALA A O 1
ATOM 2596 N N . GLN A 1 315 ? -51.634 21.934 19.109 1.00 49.81 315 GLN A N 1
ATOM 2597 C CA . GLN A 1 315 ? -53.002 21.514 19.348 1.00 49.81 315 GLN A CA 1
ATOM 2598 C C . GLN A 1 315 ? -53.340 20.128 18.778 1.00 49.81 315 GLN A C 1
ATOM 2600 O O . GLN A 1 315 ? -53.990 20.006 17.740 1.00 49.81 315 GLN A O 1
ATOM 2605 N N . GLN A 1 316 ? -52.957 19.072 19.504 1.00 45.91 316 GLN A N 1
ATOM 2606 C CA . GLN A 1 316 ? -53.702 17.819 19.437 1.00 45.91 316 GLN A CA 1
ATOM 2607 C C . GLN A 1 316 ? -55.116 18.123 19.943 1.00 45.91 316 GLN A C 1
ATOM 2609 O O . GLN A 1 316 ? -55.410 18.101 21.136 1.00 45.91 316 GLN A O 1
ATOM 2614 N N . GLN A 1 317 ? -56.003 18.478 19.014 1.00 54.19 317 GLN A N 1
ATOM 2615 C CA . GLN A 1 317 ? -57.441 18.403 19.222 1.00 54.19 317 GLN A CA 1
ATOM 2616 C C . GLN A 1 317 ? -57.793 16.928 19.425 1.00 54.19 317 GLN A C 1
ATOM 2618 O O . GLN A 1 317 ? -58.071 16.213 18.469 1.00 54.19 317 GLN A O 1
ATOM 2623 N N . GLY A 1 318 ? -57.733 16.445 20.663 1.00 52.34 318 GLY A N 1
ATOM 2624 C CA . GLY A 1 318 ? -58.119 15.066 20.941 1.00 52.34 318 GLY A CA 1
ATOM 2625 C C . GLY A 1 318 ? -57.609 14.541 22.267 1.00 52.34 318 GLY A C 1
ATOM 2626 O O . GLY A 1 318 ? -56.749 13.674 22.284 1.00 52.34 318 GLY A O 1
ATOM 2627 N N . GLY A 1 319 ? -58.174 15.048 23.361 1.00 49.00 319 GLY A N 1
ATOM 2628 C CA . GLY A 1 319 ? -57.951 14.504 24.700 1.00 49.00 319 GLY A CA 1
ATOM 2629 C C . GLY A 1 319 ? -57.679 15.596 25.717 1.00 49.00 319 GLY A C 1
ATOM 2630 O O . GLY A 1 319 ? -56.596 15.656 26.274 1.00 49.00 319 GLY A O 1
ATOM 2631 N N . GLY A 1 320 ? -58.636 16.504 25.932 1.00 58.09 320 GLY A N 1
ATOM 2632 C CA . GLY A 1 320 ? -58.537 17.409 27.074 1.00 58.09 320 GLY A CA 1
ATOM 2633 C C . GLY A 1 320 ? -58.587 16.579 28.350 1.00 58.09 320 GLY A C 1
ATOM 2634 O O . GLY A 1 320 ? -59.649 16.025 28.647 1.00 58.09 320 GLY A O 1
ATOM 2635 N N . ASP A 1 321 ? -57.458 16.485 29.053 1.00 59.25 321 ASP A N 1
ATOM 2636 C CA . ASP A 1 321 ? -57.344 15.772 30.320 1.00 59.25 321 ASP A CA 1
ATOM 2637 C C . ASP A 1 321 ? -58.441 16.266 31.270 1.00 59.25 321 ASP A C 1
ATOM 2639 O O . ASP A 1 321 ? -58.538 17.442 31.648 1.00 59.25 321 ASP A O 1
ATOM 2643 N N . ARG A 1 322 ? -59.381 15.361 31.555 1.00 68.38 322 ARG A N 1
ATOM 2644 C CA . ARG A 1 322 ? -60.475 15.610 32.485 1.00 68.38 322 ARG A CA 1
ATOM 2645 C C . ARG A 1 322 ? -59.901 15.376 33.870 1.00 68.38 322 ARG A C 1
ATOM 2647 O O . ARG A 1 322 ? -59.907 14.254 34.366 1.00 68.38 322 ARG A O 1
ATOM 2654 N N . GLU A 1 323 ? -59.380 16.439 34.462 1.00 69.50 323 GLU A N 1
ATOM 2655 C CA . GLU A 1 323 ? -58.702 16.386 35.765 1.00 69.50 323 GLU A CA 1
ATOM 2656 C C . GLU A 1 323 ? -59.420 17.198 36.843 1.00 69.50 323 GLU A C 1
ATOM 2658 O O . GLU A 1 323 ? -59.129 17.065 38.032 1.00 69.50 323 GLU A O 1
ATOM 2663 N N . TRP A 1 324 ? -60.398 18.018 36.457 1.00 72.00 324 TRP A N 1
ATOM 2664 C CA . TRP A 1 324 ? -61.000 18.991 37.359 1.00 72.00 324 TRP A CA 1
ATOM 2665 C C . TRP A 1 324 ? -62.272 18.443 38.000 1.00 72.00 324 TRP A C 1
ATOM 2667 O O . TRP A 1 324 ? -63.150 17.915 37.320 1.00 72.00 324 TRP A O 1
ATOM 2677 N N . TYR A 1 325 ? -62.388 18.602 39.317 1.00 76.94 325 TYR A N 1
ATOM 2678 C CA . TYR A 1 325 ? -63.589 18.285 40.087 1.00 76.94 325 TYR A CA 1
ATOM 2679 C C . TYR A 1 325 ? -64.081 19.551 40.778 1.00 76.94 325 TYR A C 1
ATOM 2681 O O . TYR A 1 325 ? -63.269 20.340 41.258 1.00 76.94 325 TYR A O 1
ATOM 2689 N N . TYR A 1 326 ? -65.393 19.719 40.872 1.00 77.75 326 TYR A N 1
ATOM 2690 C CA . TYR A 1 326 ? -66.016 20.827 41.589 1.00 77.75 326 TYR A CA 1
ATOM 2691 C C . TYR A 1 326 ? -67.113 20.308 42.515 1.00 77.75 326 TYR A C 1
ATOM 2693 O O . TYR A 1 326 ? -67.636 19.210 42.332 1.00 77.75 326 TYR A O 1
ATOM 2701 N N . ASN A 1 327 ? -67.436 21.086 43.538 1.00 78.25 327 ASN A N 1
ATOM 2702 C CA . ASN A 1 327 ? -68.464 20.751 44.510 1.00 78.25 327 ASN A CA 1
ATOM 2703 C C . ASN A 1 327 ? -69.710 21.582 44.217 1.00 78.25 327 ASN A C 1
ATOM 2705 O O . ASN A 1 327 ? -69.597 22.788 44.016 1.00 78.25 327 ASN A O 1
ATOM 2709 N N . LEU A 1 328 ? -70.873 20.937 44.181 1.00 75.31 328 LEU A N 1
ATOM 2710 C CA . LEU A 1 328 ? -72.158 21.615 44.058 1.00 75.31 328 LEU A CA 1
ATOM 2711 C C . LEU A 1 328 ? -72.892 21.509 45.396 1.00 75.31 328 LEU A C 1
ATOM 2713 O O . LEU A 1 328 ? -73.046 20.408 45.935 1.00 75.31 328 LEU A O 1
ATOM 2717 N N . GLU A 1 329 ? -73.319 22.648 45.929 1.00 68.88 329 GLU A N 1
ATOM 2718 C CA . GLU A 1 329 ? -74.131 22.713 47.142 1.00 68.88 329 GLU A CA 1
ATOM 2719 C C . GLU A 1 329 ? -75.607 22.693 46.743 1.00 68.88 329 GLU A C 1
ATOM 2721 O O . GLU A 1 329 ? -76.090 23.580 46.041 1.00 68.88 329 GLU A O 1
ATOM 2726 N N . GLN A 1 330 ? -76.333 21.653 47.153 1.00 59.78 330 GLN A N 1
ATOM 2727 C CA . GLN A 1 330 ? -77.782 21.574 46.974 1.00 59.78 330 GLN A CA 1
ATOM 2728 C C . GLN A 1 330 ? -78.410 21.407 48.360 1.00 59.78 330 GLN A C 1
ATOM 2730 O O . GLN A 1 330 ? -78.613 20.297 48.854 1.00 59.78 330 GLN A O 1
ATOM 2735 N N . GLY A 1 331 ? -78.645 22.539 49.029 1.00 69.12 331 GLY A N 1
ATOM 2736 C CA . GLY A 1 331 ? -79.005 22.570 50.449 1.00 69.12 331 GLY A CA 1
ATOM 2737 C C . GLY A 1 331 ? -77.840 22.145 51.353 1.00 69.12 331 GLY A C 1
ATOM 2738 O O . GLY A 1 331 ? -76.686 22.422 51.052 1.00 69.12 331 GLY A O 1
ATOM 2739 N N . ASP A 1 332 ? -78.128 21.440 52.450 1.00 56.97 332 ASP A N 1
ATOM 2740 C CA . ASP A 1 332 ? -77.160 21.119 53.522 1.00 56.97 332 ASP A CA 1
ATOM 2741 C C . ASP A 1 332 ? -76.210 19.937 53.198 1.00 56.97 332 ASP A C 1
ATOM 2743 O O . ASP A 1 332 ? -75.651 19.289 54.084 1.00 56.97 332 ASP A O 1
ATOM 2747 N N . LYS A 1 333 ? -76.058 19.583 51.912 1.00 58.09 333 LYS A N 1
ATOM 2748 C CA . LYS A 1 333 ? -75.145 18.523 51.453 1.00 58.09 333 LYS A CA 1
ATOM 2749 C C . LYS A 1 333 ? -74.353 18.964 50.225 1.00 58.09 333 LYS A C 1
ATOM 2751 O O . LYS A 1 333 ? -74.918 19.374 49.214 1.00 58.09 333 LYS A O 1
ATOM 2756 N N . VAL A 1 334 ? -73.035 18.792 50.316 1.00 71.44 334 VAL A N 1
ATOM 2757 C CA . VAL A 1 334 ? -72.065 19.102 49.260 1.00 71.44 334 VAL A CA 1
ATOM 2758 C C . VAL A 1 334 ? -71.757 17.834 48.463 1.00 71.44 334 VAL A C 1
ATOM 2760 O O . VAL A 1 334 ? -71.280 16.849 49.032 1.00 71.44 334 VAL A O 1
ATOM 2763 N N . GLN A 1 335 ? -72.010 17.841 47.150 1.00 72.75 335 GLN A N 1
ATOM 2764 C CA . GLN A 1 335 ? -71.714 16.703 46.273 1.00 72.75 335 GLN A CA 1
ATOM 2765 C C . GLN A 1 335 ? -70.595 17.040 45.279 1.00 72.75 335 GLN A C 1
ATOM 2767 O O . GLN A 1 335 ? -70.666 18.030 44.551 1.00 72.75 335 GLN A O 1
ATOM 2772 N N . ARG A 1 336 ? -69.554 16.198 45.241 1.00 78.81 336 ARG A N 1
ATOM 2773 C CA . ARG A 1 336 ? -68.399 16.349 44.344 1.00 78.81 336 ARG A CA 1
ATOM 2774 C C . ARG A 1 336 ? -68.719 15.795 42.957 1.00 78.81 336 ARG A C 1
ATOM 2776 O O . ARG A 1 336 ? -69.002 14.607 42.822 1.00 78.81 336 ARG A O 1
ATOM 2783 N N . MET A 1 337 ? -68.612 16.640 41.939 1.00 73.81 337 MET A N 1
ATOM 2784 C CA . MET A 1 337 ? -68.838 16.320 40.531 1.00 73.81 337 MET A CA 1
ATOM 2785 C C . MET A 1 337 ? -67.536 16.433 39.730 1.00 73.81 337 MET A C 1
ATOM 2787 O O . MET A 1 337 ? -66.708 17.311 39.974 1.00 73.81 337 MET A O 1
ATOM 2791 N N . GLY A 1 338 ? -67.339 15.523 38.777 1.00 73.31 338 GLY A N 1
ATOM 2792 C CA . GLY A 1 338 ? -66.163 15.475 37.904 1.00 73.31 338 GLY A CA 1
ATOM 2793 C C . GLY A 1 338 ? -65.764 14.041 37.526 1.00 73.31 338 GLY A C 1
ATOM 2794 O O . GLY A 1 338 ? -66.361 13.092 38.039 1.00 73.31 338 GLY A O 1
ATOM 2795 N N . PRO A 1 339 ? -64.761 13.866 36.647 1.00 74.94 339 PRO A N 1
ATOM 2796 C CA . PRO A 1 339 ? -63.854 14.912 36.181 1.00 74.94 339 PRO A CA 1
ATOM 2797 C C . PRO A 1 339 ? -64.286 15.623 34.883 1.00 74.94 339 PRO A C 1
ATOM 2799 O O . PRO A 1 339 ? -64.798 14.999 33.951 1.00 74.94 339 PRO A O 1
ATOM 2802 N N . VAL A 1 340 ? -64.017 16.930 34.801 1.00 74.94 340 VAL A N 1
ATOM 2803 C CA . VAL A 1 340 ? -64.283 17.795 33.635 1.00 74.94 340 VAL A CA 1
ATOM 2804 C C . VAL A 1 340 ? -62.987 18.366 33.050 1.00 74.94 340 VAL A C 1
ATOM 2806 O O . VAL A 1 340 ? -61.981 18.502 33.749 1.00 74.94 340 VAL A O 1
ATOM 2809 N N . SER A 1 341 ? -62.987 18.667 31.749 1.00 73.06 341 SER A N 1
ATOM 2810 C CA . SER A 1 341 ? -61.830 19.281 31.079 1.00 73.06 341 SER A CA 1
ATOM 2811 C C . SER A 1 341 ? -61.787 20.793 31.313 1.00 73.06 341 SER A C 1
ATOM 2813 O O . SER A 1 341 ? -62.813 21.415 31.586 1.00 73.06 341 SER A O 1
ATOM 2815 N N . PHE A 1 342 ? -60.619 21.419 31.144 1.00 70.81 342 PHE A N 1
ATOM 2816 C CA . PHE A 1 342 ? -60.449 22.868 31.338 1.00 70.81 342 PHE A CA 1
ATOM 2817 C C . PHE A 1 342 ? -61.438 23.722 30.516 1.00 70.81 342 PHE A C 1
ATOM 2819 O O . PHE A 1 342 ? -61.979 24.706 31.015 1.00 70.81 342 PHE A O 1
ATOM 2826 N N . GLN A 1 343 ? -61.759 23.308 29.284 1.00 70.25 343 GLN A N 1
ATOM 2827 C CA . GLN A 1 343 ? -62.768 23.986 28.456 1.00 70.25 343 GLN A CA 1
ATOM 2828 C C . GLN A 1 343 ? -64.173 23.929 29.079 1.00 70.25 343 GLN A C 1
ATOM 2830 O O . GLN A 1 343 ? -64.928 24.894 28.996 1.00 70.25 343 GLN A O 1
ATOM 2835 N N . GLN A 1 344 ? -64.514 22.816 29.734 1.00 68.06 344 GLN A N 1
ATOM 2836 C CA . GLN A 1 344 ? -65.806 22.624 30.395 1.00 68.06 344 GLN A CA 1
ATOM 2837 C C . GLN A 1 344 ? -65.892 23.360 31.741 1.00 68.06 344 GLN A C 1
ATOM 2839 O O . GLN A 1 344 ? -66.985 23.760 32.143 1.00 68.06 344 GLN A O 1
ATOM 2844 N N . VAL A 1 345 ? -64.762 23.608 32.415 1.00 69.19 345 VAL A N 1
ATOM 2845 C CA . VAL A 1 345 ? -64.726 24.415 33.649 1.00 69.19 345 VAL A CA 1
ATOM 2846 C C . VAL A 1 345 ? -65.255 25.827 33.390 1.00 69.19 345 VAL A C 1
ATOM 2848 O O . VAL A 1 345 ? -66.079 26.315 34.160 1.00 69.19 345 VAL A O 1
ATOM 2851 N N . SER A 1 346 ? -64.867 26.455 32.272 1.00 63.78 346 SER A N 1
ATOM 2852 C CA . SER A 1 346 ? -65.365 27.790 31.911 1.00 63.78 346 SER A CA 1
ATOM 2853 C C . SER A 1 346 ? -66.892 27.815 31.778 1.00 63.78 346 SER A C 1
ATOM 2855 O O . SER A 1 346 ? -67.530 28.723 32.304 1.00 63.78 346 SER A O 1
ATOM 2857 N N . SER A 1 347 ? -67.496 26.785 31.175 1.00 62.81 347 SER A N 1
ATOM 2858 C CA . SER A 1 347 ? -68.957 26.685 31.107 1.00 62.81 347 SER A CA 1
ATOM 2859 C C . SER A 1 347 ? -69.615 26.474 32.477 1.00 62.81 347 SER A C 1
ATOM 2861 O O . SER A 1 347 ? -70.632 27.104 32.742 1.00 62.81 347 SER A O 1
ATOM 2863 N N . VAL A 1 348 ? -69.037 25.662 33.374 1.00 63.28 348 VAL A N 1
ATOM 2864 C CA . VAL A 1 348 ? -69.599 25.416 34.721 1.00 63.28 348 VAL A CA 1
ATOM 2865 C C . VAL A 1 348 ? -69.648 26.702 35.552 1.00 63.28 348 VAL A C 1
ATOM 2867 O O . VAL A 1 348 ? -70.657 26.973 36.201 1.00 63.28 348 VAL A O 1
ATOM 2870 N N . VAL A 1 349 ? -68.601 27.531 35.487 1.00 60.94 349 VAL A N 1
ATOM 2871 C CA . VAL A 1 349 ? -68.541 28.806 36.223 1.00 60.94 349 VAL A CA 1
ATOM 2872 C C . VAL A 1 349 ? -69.595 29.799 35.715 1.00 60.94 349 VAL A C 1
ATOM 2874 O O . VAL A 1 349 ? -70.232 30.481 36.514 1.00 60.94 349 VAL A O 1
ATOM 2877 N N . VAL A 1 350 ? -69.850 29.842 34.404 1.00 57.00 350 VAL A N 1
ATOM 2878 C CA . VAL A 1 350 ? -70.842 30.758 33.805 1.00 57.00 350 VAL A CA 1
ATOM 2879 C C . VAL A 1 350 ? -72.285 30.397 34.192 1.00 57.00 350 VAL A C 1
ATOM 2881 O O . VAL A 1 350 ? -73.127 31.288 34.305 1.00 57.00 350 VAL A O 1
ATOM 2884 N N . PHE A 1 351 ? -72.589 29.117 34.439 1.00 52.81 351 PHE A N 1
ATOM 2885 C CA . PHE A 1 351 ? -73.928 28.702 34.878 1.00 52.81 351 PHE A CA 1
ATOM 2886 C C . PHE A 1 351 ? -74.240 29.082 36.334 1.00 52.81 351 PHE A C 1
ATOM 2888 O O . PHE A 1 351 ? -75.397 29.374 36.622 1.00 52.81 351 PHE A O 1
ATOM 2895 N N . HIS A 1 352 ? -73.253 29.131 37.237 1.00 54.47 352 HIS A N 1
ATOM 2896 C CA . HIS A 1 352 ? -73.488 29.559 38.626 1.00 54.47 352 HIS A CA 1
ATOM 2897 C C . HIS A 1 352 ? -73.721 31.071 38.740 1.00 54.47 352 HIS A C 1
ATOM 2899 O O . HIS A 1 352 ? -74.655 31.497 39.408 1.00 54.47 352 HIS A O 1
ATOM 2905 N N . VAL A 1 353 ? -72.969 31.886 37.994 1.00 50.69 353 VAL A N 1
ATOM 2906 C CA . VAL A 1 353 ? -73.118 33.355 38.035 1.00 50.69 353 VAL A CA 1
ATOM 2907 C C . VAL A 1 353 ? -74.471 33.828 37.473 1.00 50.69 353 VAL A C 1
ATOM 2909 O O . VAL A 1 353 ? -74.968 34.881 37.864 1.00 50.69 353 VAL A O 1
ATOM 2912 N N . ASN A 1 354 ? -75.098 33.053 36.580 1.00 45.34 354 ASN A N 1
ATOM 2913 C CA . ASN A 1 354 ? -76.418 33.382 36.027 1.00 45.34 354 ASN A CA 1
ATOM 2914 C C . ASN A 1 354 ? -77.603 32.911 36.890 1.00 45.34 354 ASN A C 1
ATOM 2916 O O . ASN A 1 354 ? -78.712 33.388 36.668 1.00 45.34 354 ASN A O 1
ATOM 2920 N N . TYR A 1 355 ? -77.396 32.000 37.849 1.00 46.38 355 TYR A N 1
ATOM 2921 C CA . TYR A 1 355 ? -78.455 31.566 38.772 1.00 46.38 355 TYR A CA 1
ATOM 2922 C C . TYR A 1 355 ? -78.575 32.457 40.019 1.00 46.38 355 TYR A C 1
ATOM 2924 O O . TYR A 1 355 ? -79.639 32.478 40.624 1.00 46.38 355 TYR A O 1
ATOM 2932 N N . ASP A 1 356 ? -77.549 33.249 40.342 1.00 47.03 356 ASP A N 1
ATOM 2933 C CA . ASP A 1 356 ? -77.569 34.208 41.462 1.00 47.03 356 ASP A CA 1
ATOM 2934 C C . ASP A 1 356 ? -78.133 35.597 41.083 1.00 47.03 356 ASP A C 1
ATOM 2936 O O . ASP A 1 356 ? -78.020 36.550 41.851 1.00 47.03 356 ASP A O 1
ATOM 2940 N N . ASN A 1 357 ? -78.736 35.738 39.895 1.00 45.88 357 ASN A N 1
ATOM 2941 C CA . ASN A 1 357 ? -79.291 37.004 39.392 1.00 45.88 357 ASN A CA 1
ATOM 2942 C C . ASN A 1 357 ? -80.786 36.936 39.020 1.00 45.88 357 ASN A C 1
ATOM 2944 O O . ASN A 1 357 ? -81.220 37.632 38.100 1.00 45.88 357 ASN A O 1
ATOM 2948 N N . TYR A 1 358 ? -81.578 36.142 39.749 1.00 37.00 358 TYR A N 1
ATOM 2949 C CA . TYR A 1 358 ? -83.041 36.286 39.801 1.00 37.00 358 TYR A CA 1
ATOM 2950 C C . TYR A 1 358 ? -83.596 36.069 41.205 1.00 37.00 358 TYR A C 1
ATOM 2952 O O . TYR A 1 358 ? -83.295 35.010 41.799 1.00 37.00 358 TYR A O 1
#

Foldseek 3Di:
DVVLVVQQVDPDDDDPVLVVVVVVPPPPVVVVVVVVPDPDDPVVVVVVVVVVVVVVVVVVVVVVVVVVVCVVVPDDDDDDDDDDDDPPPPPPPPPPPPPPPPPPTDPSSSVVVLVDADDDFLDGHDPLVVVLVVVLVVVLVVVQVVVPVVVDPDDDDDDPVPDDRDRPVCPPFDDFDRGTLVSLLVPLPDPPDPCPPLQVRLVSLVVQLVPDPDLVSVLSSLSSNLSSLQNCVVVNDADPCLLVLLVCLVVDPDPSSNVSSVSSLVSNVVHVVSVVSCVVNCVVVSVVVVVVCVVVPPPPPPVVPPDPDPPDPDDPPDDQDQDDWDWDDDDPDIDIDTRDGPVVVVVVVVVVVVVVPD

Radius of gyration: 47.09 Å; chains: 1; bounding box: 142×80×126 Å

Organism: NCBI:txid40085

Sequence (358 aa):
PSGLLAFLESTEAPPATALEEERVDERDNLQLVQQTVKQRAPHWEALERQVKYVEKHLEHYAALALQHWAQKTGRGAPNASGQGKEARERPVVLRRRRERLKSTANWPLFYYQFHRDHALPNLIWNHTTREELRNALESELRAFMCDREAAGNTLTSWNHAELEVHYQCLQNEVKIGDYYLRILLEQRDNDDSPIRKSYEFFNDLYHRFLSTPKVEMKCMCLQAMSIVYGRYFEDIGPFADTKYIVQMLDRTCDRMERDRLVQFLSKLILHRRNVSEILEWNGIRILVELMTLAHLHTSRATVPAQSNVIEGPAQQQGGGDREWYYNLEQGDKVQRMGPVSFQQVSSVVVFHVNYDNY

Secondary structure (DSSP, 8-state):
-HHHHHHHH--PPPPHHHHHHHHH----HHHHHHHH-----THHHHHHHHHHHHHHHHHHHHHHHHHHHHHHHSS--S--------------------------S-HHHHHHHHTS-EEETTEEE-HHHHHHHHHHHHHHHHHHHHHHHHHTTS-----TTS-----STTTTS-EETTEEHHHHHHTTT-S----S-HHHHHHHHHHHHHH---HHHHHHHHHHHHHHHHHHHHHH-S-TTHHHHHHHHHH---HHHHHHHHHHHHHHTTSHHHHHHHHHTTHHHHHHHHHHGGG--TTS---TTS-----------S-----EEEEEE-SS-EEEEEEE-HHHHHHHHHHHHHHTT-